Protein AF-A0A2T7NBT2-F1 (afdb_monomer)

Nearest PDB structures (foldseek):
  8rb3-assembly1_A  TM=5.744E-01  e=1.449E-03  Mus musculus
  8uyo-assembly1_1  TM=5.536E-01  e=2.167E-03  Homo sapiens
  7r24-assembly1_A  TM=3.443E-01  e=2.156E-01  Rattus norvegicus

pLDDT: mean 72.77, std 21.28, range [28.7, 95.94]

Mean predicted aligned error: 19.54 Å

Organism: Pomacea canaliculata (NCBI:txid400727)

Secondary structure (DSSP, 8-state):
---------------B--GGGG-----------S---TTT---HHHHHHHHHHHTT-TTS-HHHHHHHHHHHB-HHHHHHHHHT-TT--HHHHHHHHHHHHS--S-HHHHHHHHHH--PPTT--HHHHHHHHHHHHHHHHHHHHHHHHHHS-HHHHHHHHHHHHH---HHHHHHHHHHHHHHHHHS-------------HHHHHHHHHHHHHHHHHHHHHHTT---PPP------------PPPPP------

Foldseek 3Di:
DDDDDDPDPPQDDFFWFDLPPPDPDDDDDDDDDDPDPPRGGDALVVNLVNLVVVVVDPVDDQVRSQVSLLVRGDDVLNVQVVVVDPPDGPVNSNVVCCVRRNDPDDLVVLVVCLVVDDADDPRDPVNSVVVSVVSVLSNQQVVLVVVLVPDDPVLCVVCVVVSVVDPDSVVSVVVSVVSVVCVVPPPPPPPPPPPVCPDPVNVVVVVVVVVVVVVVVVVVVVPDDDDDDDDDDDDDDDDDDDDDDDDDDDDD

Sequence (252 aa):
MKNGDRTRYKGARGKFSCPCKNAENFGFQWCAAAKQPKDSEASYELWKFEVNCVKPDAAYDRHAVLEAVRRSLRGEAARVAMRLGVNATADSIISKFDSLYGTVRGGEDLLADVYAAKQQDGEDVATWSCRLEDLWAKAAEVLRCRFWKGLVQPLRDRSGHKFTTINDFDELRRIMRQFEWTSDHQPRKPTATTKAAQSVDEVTALKAQLYQLQREMAEMIGRQPDDDPAKGRRGTQRRSKQPHPPQPARTR

Radius of gyration: 36.32 Å; Cα contacts (8 Å, |Δi|>4): 104; chains: 1; bounding box: 72×58×112 Å

Solvent-accessible surface area (backbone atoms only — not comparable to full-atom values): 16306 Å² total; per-residue (Å²): 136,83,89,81,89,76,87,75,83,77,77,84,82,63,40,30,33,72,70,66,85,82,62,96,84,74,94,75,92,74,88,90,87,70,90,76,65,80,95,48,62,46,55,70,69,60,51,52,49,56,52,60,64,54,66,79,40,85,88,58,54,70,64,60,51,37,50,45,54,58,70,16,38,30,70,59,45,33,52,54,50,58,73,62,41,91,86,54,48,59,67,56,48,49,55,53,42,47,77,73,71,41,90,82,71,55,52,68,58,40,46,50,45,54,76,67,60,70,79,52,94,91,56,51,70,66,63,39,48,54,56,50,50,56,39,46,59,58,27,48,55,33,50,43,53,50,51,61,73,67,49,58,66,78,58,46,74,75,43,49,72,50,64,78,69,43,84,51,56,67,61,43,53,54,52,50,53,50,53,53,50,49,63,76,69,49,79,79,68,76,75,77,73,80,67,76,81,71,50,70,64,58,58,50,51,52,52,52,51,50,54,52,51,54,49,53,51,53,58,58,67,72,62,70,78,89,79,83,91,79,89,82,86,87,84,84,88,82,81,92,80,85,87,84,85,90,87,86,88,84,90,130

Structure (mmCIF, N/CA/C/O backbone):
data_AF-A0A2T7NBT2-F1
#
_entry.id   AF-A0A2T7NBT2-F1
#
loop_
_atom_site.group_PDB
_atom_site.id
_atom_site.type_symbol
_atom_site.label_atom_id
_atom_site.label_alt_id
_atom_site.label_comp_id
_atom_site.label_asym_id
_atom_site.label_entity_id
_atom_site.label_seq_id
_atom_site.pdbx_PDB_ins_code
_atom_site.Cartn_x
_atom_site.Cartn_y
_atom_site.Cartn_z
_atom_site.occupancy
_atom_site.B_iso_or_equiv
_atom_site.auth_seq_id
_atom_site.auth_comp_id
_atom_site.auth_asym_id
_atom_site.auth_atom_id
_atom_site.pdbx_PDB_model_num
ATOM 1 N N . MET A 1 1 ? -41.379 14.331 9.020 1.00 34.41 1 MET A N 1
ATOM 2 C CA . MET A 1 1 ? -41.891 13.118 8.344 1.00 34.41 1 MET A CA 1
ATOM 3 C C . MET A 1 1 ? -40.985 12.791 7.161 1.00 34.41 1 MET A C 1
ATOM 5 O O . MET A 1 1 ? -40.808 13.664 6.330 1.00 34.41 1 MET A O 1
ATOM 9 N N . LYS A 1 2 ? -40.462 11.550 7.138 1.00 35.00 2 LYS A N 1
ATOM 10 C CA . LYS A 1 2 ? -39.843 10.779 6.027 1.00 35.00 2 LYS A CA 1
ATOM 11 C C . LYS A 1 2 ? -38.540 11.352 5.424 1.00 35.00 2 LYS A C 1
ATOM 13 O O . LYS A 1 2 ? -38.570 12.312 4.674 1.00 35.00 2 LYS A O 1
ATOM 18 N N . ASN A 1 3 ? -37.367 10.910 5.891 1.00 32.25 3 ASN A N 1
ATOM 19 C CA . ASN A 1 3 ? -36.604 9.704 5.489 1.00 32.25 3 ASN A CA 1
ATOM 20 C C . ASN A 1 3 ? -36.222 9.681 3.999 1.00 32.25 3 ASN A C 1
ATOM 22 O O . ASN A 1 3 ? -37.038 9.315 3.160 1.00 32.25 3 ASN A O 1
ATOM 26 N N . GLY A 1 4 ? -34.959 10.013 3.712 1.00 31.59 4 GLY A N 1
ATOM 27 C CA . GLY A 1 4 ? -34.275 9.729 2.452 1.00 31.59 4 GLY A CA 1
ATOM 28 C C . GLY A 1 4 ? -33.104 8.784 2.716 1.00 31.59 4 GLY A C 1
ATOM 29 O O . GLY A 1 4 ? -32.107 9.179 3.318 1.00 31.59 4 GLY A O 1
ATOM 30 N N . ASP A 1 5 ? -33.285 7.531 2.311 1.00 36.72 5 ASP A N 1
ATOM 31 C CA . ASP A 1 5 ? -32.348 6.414 2.405 1.00 36.72 5 ASP A CA 1
ATOM 32 C C . ASP A 1 5 ? -30.962 6.745 1.827 1.00 36.72 5 ASP A C 1
ATOM 34 O O . ASP A 1 5 ? -30.818 7.044 0.641 1.00 36.72 5 ASP A O 1
ATOM 38 N N . ARG A 1 6 ? -29.912 6.598 2.645 1.00 35.34 6 ARG A N 1
ATOM 39 C CA . ARG A 1 6 ? -28.557 6.313 2.152 1.00 35.34 6 ARG A CA 1
ATOM 40 C C . ARG A 1 6 ? -28.226 4.873 2.499 1.00 35.34 6 ARG A C 1
ATOM 42 O O . ARG A 1 6 ? -27.875 4.548 3.633 1.00 35.34 6 ARG A O 1
ATOM 49 N N . THR A 1 7 ? -28.320 4.022 1.486 1.00 36.69 7 THR A N 1
ATOM 50 C CA . THR A 1 7 ? -27.814 2.652 1.467 1.00 36.69 7 THR A CA 1
ATOM 51 C C . THR A 1 7 ? -26.369 2.608 1.963 1.00 36.69 7 THR A C 1
ATOM 53 O O . THR A 1 7 ? -25.428 3.006 1.275 1.00 36.69 7 THR A O 1
ATOM 56 N N . ARG A 1 8 ? -26.203 2.124 3.195 1.00 34.25 8 ARG A N 1
ATOM 57 C CA . ARG A 1 8 ? -24.919 1.887 3.853 1.00 34.25 8 ARG A CA 1
ATOM 58 C C . ARG A 1 8 ? -24.330 0.590 3.301 1.00 34.25 8 ARG A C 1
ATOM 60 O O . ARG A 1 8 ? -24.754 -0.495 3.696 1.00 34.25 8 ARG A O 1
ATOM 67 N N . TYR A 1 9 ? -23.352 0.699 2.405 1.00 28.70 9 TYR A N 1
ATOM 68 C CA . TYR A 1 9 ? -22.533 -0.439 1.987 1.00 28.70 9 TYR A CA 1
ATOM 69 C C . TYR A 1 9 ? -21.850 -1.047 3.221 1.00 28.70 9 TYR A C 1
ATOM 71 O O . TYR A 1 9 ? -20.966 -0.446 3.833 1.00 28.70 9 TYR A O 1
ATOM 79 N N . LYS A 1 10 ? -22.290 -2.242 3.624 1.00 36.06 10 LYS A N 1
ATOM 80 C CA . LYS A 1 10 ? -21.601 -3.063 4.621 1.00 36.06 10 LYS A CA 1
ATOM 81 C C . LYS A 1 10 ? -20.430 -3.752 3.922 1.00 36.06 10 LYS A C 1
ATOM 83 O O . LYS A 1 10 ? -20.610 -4.799 3.311 1.00 36.06 10 LYS A O 1
ATOM 88 N N . GLY A 1 11 ? -19.244 -3.149 4.000 1.00 32.66 11 GLY A N 1
ATOM 89 C CA . GLY A 1 11 ? -17.998 -3.809 3.611 1.00 32.66 11 GLY A CA 1
ATOM 90 C C . GLY A 1 11 ? -17.816 -5.105 4.405 1.00 32.66 11 GLY A C 1
ATOM 91 O O . GLY A 1 11 ? -17.961 -5.119 5.632 1.00 32.66 11 GLY A O 1
ATOM 92 N N . ALA A 1 12 ? -17.562 -6.203 3.697 1.00 35.50 12 ALA A N 1
ATOM 93 C CA . ALA A 1 12 ? -17.329 -7.518 4.275 1.00 35.50 12 ALA A CA 1
ATOM 94 C C . ALA A 1 12 ? -16.047 -7.494 5.125 1.00 35.50 12 ALA A C 1
ATOM 96 O O . ALA A 1 12 ? -14.951 -7.310 4.604 1.00 35.50 12 ALA A O 1
ATOM 97 N N . ARG A 1 13 ? -16.178 -7.669 6.445 1.00 40.56 13 ARG A N 1
ATOM 98 C CA . ARG A 1 13 ? -15.029 -7.782 7.355 1.00 40.56 13 ARG A CA 1
ATOM 99 C C . ARG A 1 13 ? -14.497 -9.213 7.314 1.00 40.56 13 ARG A C 1
ATOM 101 O O . ARG A 1 13 ? -15.184 -10.141 7.744 1.00 40.56 13 ARG A O 1
ATOM 108 N N . GLY A 1 14 ? -13.301 -9.397 6.758 1.00 42.78 14 GLY A N 1
ATOM 109 C CA . GLY A 1 14 ? -12.520 -10.621 6.935 1.00 42.78 14 GLY A CA 1
ATOM 110 C C . GLY A 1 14 ? -11.899 -10.640 8.333 1.00 42.78 14 GLY A C 1
ATOM 111 O O . GLY A 1 14 ? -11.421 -9.611 8.791 1.00 42.78 14 GLY A O 1
ATOM 112 N N . LYS A 1 15 ? -11.930 -11.795 9.007 1.00 49.00 15 LYS A N 1
ATOM 113 C CA . LYS A 1 15 ? -11.366 -11.980 10.354 1.00 49.00 15 LYS A CA 1
ATOM 114 C C . LYS A 1 15 ? -9.940 -12.532 10.250 1.00 49.00 15 LYS A C 1
ATOM 116 O O . LYS A 1 15 ? -9.767 -13.628 9.719 1.00 49.00 15 LYS A O 1
ATOM 121 N N . PHE A 1 16 ? -8.944 -11.835 10.789 1.00 46.72 16 PHE A N 1
ATOM 122 C CA . PHE A 1 16 ? -7.535 -12.264 10.803 1.00 46.72 16 PHE A CA 1
ATOM 123 C C . PHE A 1 16 ? -7.027 -12.355 12.244 1.00 46.72 16 PHE A C 1
ATOM 125 O O . PHE A 1 16 ? -7.370 -11.490 13.037 1.00 46.72 16 PHE A O 1
ATOM 132 N N . SER A 1 17 ? -6.223 -13.365 12.589 1.00 47.69 17 SER A N 1
ATOM 133 C CA . SER A 1 17 ? -5.594 -13.509 13.913 1.00 47.69 17 SER A CA 1
ATOM 134 C C . SER A 1 17 ? -4.081 -13.301 13.810 1.00 47.69 17 SER A C 1
ATOM 136 O O . SER A 1 17 ? -3.475 -13.779 12.857 1.00 47.69 17 SER A O 1
ATOM 138 N N . CYS A 1 18 ? -3.462 -12.657 14.809 1.00 40.09 18 CYS A N 1
ATOM 139 C CA . CYS A 1 18 ? -2.000 -12.483 14.870 1.00 40.09 18 CYS A CA 1
ATOM 140 C C . CYS A 1 18 ? -1.277 -13.849 14.858 1.00 40.09 18 CYS A C 1
ATOM 142 O O . CYS A 1 18 ? -1.667 -14.724 15.645 1.00 40.09 18 CYS A O 1
ATOM 144 N N . PRO A 1 19 ? -0.221 -14.050 14.043 1.00 43.75 19 PRO A N 1
ATOM 145 C CA . PRO A 1 19 ? 0.653 -15.227 14.103 1.00 43.75 19 PRO A CA 1
ATOM 146 C C . PRO A 1 19 ? 1.512 -15.285 15.383 1.00 43.75 19 PRO A C 1
ATOM 148 O O . PRO A 1 19 ? 2.042 -16.337 15.721 1.00 43.75 19 PRO A O 1
ATOM 151 N N . CYS A 1 20 ? 1.627 -14.171 16.112 1.00 38.09 20 CYS A N 1
ATOM 152 C CA . CYS A 1 20 ? 2.541 -13.978 17.239 1.00 38.09 20 CYS A CA 1
ATOM 153 C C . CYS A 1 20 ? 2.176 -14.709 18.548 1.00 38.09 20 CYS A C 1
ATOM 155 O O . CYS A 1 20 ? 2.974 -14.725 19.482 1.00 38.09 20 CYS A O 1
ATOM 157 N N . LYS A 1 21 ? 0.993 -15.329 18.657 1.00 43.22 21 LYS A N 1
ATOM 158 C CA . LYS A 1 21 ? 0.480 -15.838 19.947 1.00 43.22 21 LYS A CA 1
ATOM 159 C C . LYS A 1 21 ? 1.164 -17.108 20.495 1.00 43.22 21 LYS A C 1
ATOM 161 O O . LYS A 1 21 ? 0.730 -17.594 21.530 1.00 43.22 21 LYS A O 1
ATOM 166 N N . ASN A 1 22 ? 2.231 -17.606 19.863 1.00 41.09 22 ASN A N 1
ATOM 167 C CA . ASN A 1 22 ? 3.025 -18.739 20.368 1.00 41.09 22 ASN A CA 1
ATOM 168 C C . ASN A 1 22 ? 4.457 -18.364 20.809 1.00 41.09 22 ASN A C 1
ATOM 170 O O . ASN A 1 22 ? 5.272 -19.257 21.024 1.00 41.09 22 ASN A O 1
ATOM 174 N N . ALA A 1 23 ? 4.775 -17.074 20.962 1.00 37.44 23 ALA A N 1
ATOM 175 C CA . ALA A 1 23 ? 6.043 -16.620 21.534 1.00 37.44 23 ALA A CA 1
ATOM 176 C C . ALA A 1 23 ? 5.804 -15.970 22.907 1.00 37.44 23 ALA A C 1
ATOM 178 O O . ALA A 1 23 ? 5.702 -14.751 23.039 1.00 37.44 23 ALA A O 1
ATOM 179 N N . GLU A 1 24 ? 5.692 -16.797 23.945 1.00 39.31 24 GLU A N 1
ATOM 180 C CA . GLU A 1 24 ? 5.810 -16.346 25.334 1.00 39.31 24 GLU A CA 1
ATOM 181 C C . GLU A 1 24 ? 7.256 -15.875 25.578 1.00 39.31 24 GLU A C 1
ATOM 183 O O . GLU A 1 24 ? 8.113 -16.706 25.855 1.00 39.31 24 GLU A O 1
ATOM 188 N N . ASN A 1 25 ? 7.546 -14.577 25.377 1.00 36.91 25 ASN A N 1
ATOM 189 C CA . ASN A 1 25 ? 8.592 -13.775 26.064 1.00 36.91 25 ASN A CA 1
ATOM 190 C C . ASN A 1 25 ? 9.060 -12.527 25.291 1.00 36.91 25 ASN A C 1
ATOM 192 O O . ASN A 1 25 ? 10.257 -12.281 25.173 1.00 36.91 25 ASN A O 1
ATOM 196 N N . PHE A 1 26 ? 8.162 -11.662 24.819 1.00 31.17 26 PHE A N 1
ATOM 197 C CA . PHE A 1 26 ? 8.590 -10.303 24.463 1.00 31.17 26 PHE A CA 1
ATOM 198 C C . PHE A 1 26 ? 7.644 -9.268 25.059 1.00 31.17 26 PHE A C 1
ATOM 200 O O . PHE A 1 26 ? 6.561 -8.993 24.549 1.00 31.17 26 PHE A O 1
ATOM 207 N N . GLY A 1 27 ? 8.074 -8.730 26.202 1.00 34.25 27 GLY A N 1
ATOM 208 C CA . GLY A 1 27 ? 7.433 -7.620 26.881 1.00 34.25 27 GLY A CA 1
ATOM 209 C C . GLY A 1 27 ? 7.545 -6.350 26.049 1.00 34.25 27 GLY A C 1
ATOM 210 O O . GLY A 1 27 ? 8.592 -5.716 26.016 1.00 34.25 27 GLY A O 1
ATOM 211 N N . PHE A 1 28 ? 6.440 -5.963 25.426 1.00 29.55 28 PHE A N 1
ATOM 212 C CA . PHE A 1 28 ? 6.202 -4.593 24.995 1.00 29.55 28 PHE A CA 1
ATOM 213 C C . PHE A 1 28 ? 4.797 -4.196 25.435 1.00 29.55 28 PHE A C 1
ATOM 215 O O . PHE A 1 28 ? 3.792 -4.574 24.839 1.00 29.55 28 PHE A O 1
ATOM 222 N N . GLN A 1 29 ? 4.742 -3.451 26.536 1.00 39.53 29 GLN A N 1
ATOM 223 C CA . GLN A 1 29 ? 3.541 -2.794 27.027 1.00 39.53 29 GLN A CA 1
ATOM 224 C C . GLN A 1 29 ? 3.448 -1.430 26.334 1.00 39.53 29 GLN A C 1
ATOM 226 O O . GLN A 1 29 ? 4.213 -0.524 26.652 1.00 39.53 29 GLN A O 1
ATOM 231 N N . TRP A 1 30 ? 2.541 -1.298 25.364 1.00 33.19 30 TRP A N 1
ATOM 232 C CA . TRP A 1 30 ? 2.174 -0.019 24.748 1.00 33.19 30 TRP A CA 1
ATOM 233 C C . TRP A 1 30 ? 0.705 0.313 25.040 1.00 33.19 30 TRP A C 1
ATOM 235 O O . TRP A 1 30 ? -0.133 -0.572 25.206 1.00 33.19 30 TRP A O 1
ATOM 245 N N . CYS A 1 31 ? 0.455 1.611 25.207 1.00 30.06 31 CYS A N 1
ATOM 246 C CA . CYS A 1 31 ? -0.618 2.220 25.986 1.00 30.06 31 CYS A CA 1
ATOM 247 C C . CYS A 1 31 ? -2.053 1.817 25.612 1.00 30.06 31 CYS A C 1
ATOM 249 O O . CYS A 1 31 ? -2.455 1.775 24.452 1.00 30.06 31 CYS A O 1
ATOM 251 N N . ALA A 1 32 ? -2.846 1.606 26.662 1.00 40.12 32 ALA A N 1
ATOM 252 C CA . ALA A 1 32 ? -4.283 1.410 26.632 1.00 40.12 32 ALA A CA 1
ATOM 253 C C . ALA A 1 32 ? -5.029 2.739 26.426 1.00 40.12 32 ALA A C 1
ATOM 255 O O . ALA A 1 32 ? -4.758 3.688 27.155 1.00 40.12 32 ALA A O 1
ATOM 256 N N . ALA A 1 33 ? -5.989 2.763 25.490 1.00 36.62 33 ALA A N 1
ATOM 257 C CA . ALA A 1 33 ? -7.331 3.366 25.619 1.00 36.62 33 ALA A CA 1
ATOM 258 C C . ALA A 1 33 ? -7.995 3.587 24.243 1.00 36.62 33 ALA A C 1
ATOM 260 O O . ALA A 1 33 ? -8.269 4.705 23.836 1.00 36.62 33 ALA A O 1
ATOM 261 N N . ALA A 1 34 ? -8.337 2.509 23.540 1.00 36.22 34 ALA A N 1
ATOM 262 C CA . ALA A 1 34 ? -9.387 2.536 22.525 1.00 36.22 34 ALA A CA 1
ATOM 263 C C . ALA A 1 34 ? -10.156 1.217 22.634 1.00 36.22 34 ALA A C 1
ATOM 265 O O . ALA A 1 34 ? -9.555 0.174 22.888 1.00 36.22 34 ALA A O 1
ATOM 266 N N . LYS A 1 35 ? -11.490 1.263 22.532 1.00 33.75 35 LYS A N 1
ATOM 267 C CA . LYS A 1 35 ? -12.389 0.099 22.653 1.00 33.75 35 LYS A CA 1
ATOM 268 C C . LYS A 1 35 ? -11.816 -1.121 21.913 1.00 33.75 35 LYS A C 1
ATOM 270 O O . LYS A 1 35 ? -11.812 -1.155 20.687 1.00 33.75 35 LYS A O 1
ATOM 275 N N . GLN A 1 36 ? -11.365 -2.104 22.692 1.00 33.97 36 GLN A N 1
ATOM 276 C CA . GLN A 1 36 ? -10.741 -3.346 22.238 1.00 33.97 36 GLN A CA 1
ATOM 277 C C . GLN A 1 36 ? -11.650 -4.079 21.228 1.00 33.97 36 GLN A C 1
ATOM 279 O O . GLN A 1 36 ? -12.777 -4.455 21.578 1.00 33.97 36 GLN A O 1
ATOM 284 N N . PRO A 1 37 ? -11.215 -4.316 19.977 1.00 40.97 37 PRO A N 1
ATOM 285 C CA . PRO A 1 37 ? -11.909 -5.218 19.070 1.00 40.97 37 PRO A CA 1
ATOM 286 C C . PRO A 1 37 ? -11.664 -6.668 19.509 1.00 40.97 37 PRO A C 1
ATOM 288 O O . PRO A 1 37 ? -10.687 -7.271 19.093 1.00 40.97 37 PRO A O 1
ATOM 291 N N . LYS A 1 38 ? -12.548 -7.218 20.355 1.00 41.88 38 LYS A N 1
ATOM 292 C CA . LYS A 1 38 ? -12.682 -8.653 20.713 1.00 41.88 38 LYS A CA 1
ATOM 293 C C . LYS A 1 38 ? -11.396 -9.496 20.504 1.00 41.88 38 LYS A C 1
ATOM 295 O O . LYS A 1 38 ? -11.393 -10.422 19.695 1.00 41.88 38 LYS A O 1
ATOM 300 N N . ASP A 1 39 ? -10.318 -9.117 21.194 1.00 50.12 39 ASP A N 1
ATOM 301 C CA . ASP A 1 39 ? -8.994 -9.734 21.441 1.00 50.12 39 ASP A CA 1
ATOM 302 C C . ASP A 1 39 ? -8.302 -10.610 20.365 1.00 50.12 39 ASP A C 1
ATOM 304 O O . ASP A 1 39 ? -7.321 -11.311 20.647 1.00 50.12 39 ASP A O 1
ATOM 308 N N . SER A 1 40 ? -8.763 -10.622 19.114 1.00 56.69 40 SER A N 1
ATOM 309 C CA . SER A 1 40 ? -8.260 -11.572 18.109 1.00 56.69 40 SER A CA 1
ATOM 310 C C . SER A 1 40 ? -8.368 -11.128 16.655 1.00 56.69 40 SER A C 1
ATOM 312 O O . SER A 1 40 ? -8.047 -11.934 15.786 1.00 56.69 40 SER A O 1
ATOM 314 N N . GLU A 1 41 ? -8.806 -9.899 16.374 1.00 66.56 41 GLU A N 1
ATOM 315 C CA . GLU A 1 41 ? -9.040 -9.428 15.006 1.00 66.56 41 GLU A CA 1
ATOM 316 C C . GLU A 1 41 ? -8.015 -8.350 14.618 1.00 66.56 41 GLU A C 1
ATOM 318 O O . GLU A 1 41 ? -8.085 -7.218 15.089 1.00 66.56 41 GLU A O 1
ATOM 323 N N . ALA A 1 42 ? -7.048 -8.716 13.773 1.00 79.69 42 ALA A N 1
ATOM 324 C CA . ALA A 1 42 ? -6.069 -7.797 13.194 1.00 79.69 42 ALA A CA 1
ATOM 325 C C . ALA A 1 42 ? -6.579 -7.211 11.865 1.00 79.69 42 ALA A C 1
ATOM 327 O O . ALA A 1 42 ? -7.323 -7.866 11.127 1.00 79.69 42 ALA A O 1
ATOM 328 N N . SER A 1 43 ? -6.169 -5.981 11.538 1.00 85.88 43 SER A N 1
ATOM 329 C CA . SER A 1 43 ? -6.422 -5.397 10.216 1.00 85.88 43 SER A CA 1
ATOM 330 C C . SER A 1 43 ? -5.590 -6.111 9.144 1.00 85.88 43 SER A C 1
ATOM 332 O O . SER A 1 43 ? -4.527 -6.663 9.435 1.00 85.88 43 SER A O 1
ATOM 334 N N . TYR A 1 44 ? -6.061 -6.101 7.891 1.00 88.94 44 TYR A N 1
ATOM 335 C CA . TYR A 1 44 ? -5.330 -6.732 6.787 1.00 88.94 44 TYR A CA 1
ATOM 336 C C . TYR A 1 44 ? -3.935 -6.123 6.594 1.00 88.94 44 TYR A C 1
ATOM 338 O O . TYR A 1 44 ? -2.975 -6.865 6.425 1.00 88.94 44 TYR A O 1
ATOM 346 N N . GLU A 1 45 ? -3.820 -4.795 6.674 1.00 85.12 45 GLU A N 1
ATOM 347 C CA . GLU A 1 45 ? -2.544 -4.088 6.513 1.00 85.12 45 GLU A CA 1
ATOM 348 C C . GLU A 1 45 ? -1.536 -4.480 7.602 1.00 85.12 45 GLU A C 1
ATOM 350 O O . GLU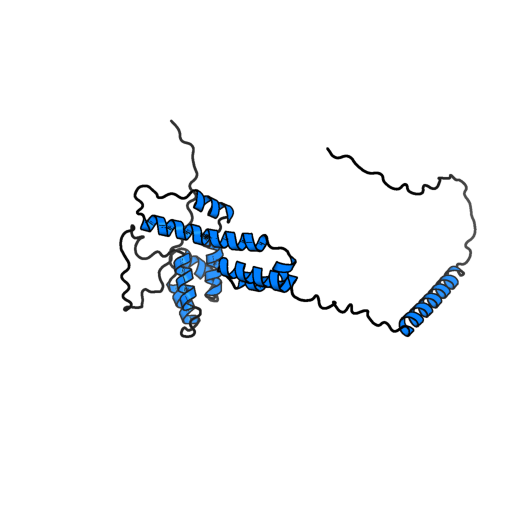 A 1 45 ? -0.388 -4.793 7.291 1.00 85.12 45 GLU A O 1
ATOM 355 N N . LEU A 1 46 ? -1.980 -4.556 8.864 1.00 87.62 46 LEU A N 1
ATOM 356 C CA . LEU A 1 46 ? -1.136 -4.994 9.978 1.00 87.62 46 LEU A CA 1
ATOM 357 C C . LEU A 1 46 ? -0.694 -6.450 9.802 1.00 87.62 46 LEU A C 1
ATOM 359 O O . LEU A 1 46 ? 0.491 -6.758 9.887 1.00 87.6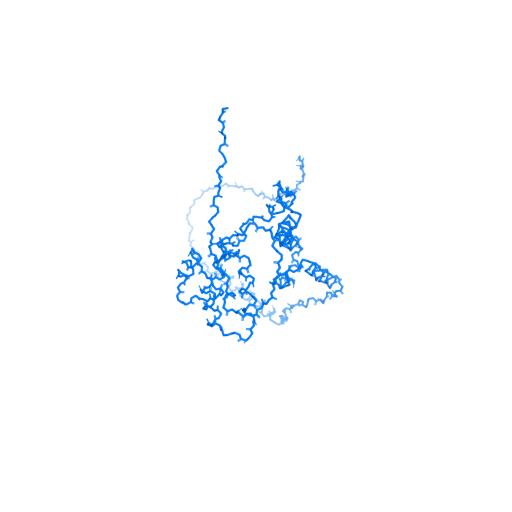2 46 LEU A O 1
ATOM 363 N N . TRP A 1 47 ? -1.633 -7.343 9.484 1.00 92.38 47 TRP A N 1
ATOM 364 C CA . TRP A 1 47 ? -1.327 -8.749 9.230 1.00 92.38 47 TRP A CA 1
ATOM 365 C C . TRP A 1 47 ? -0.352 -8.926 8.056 1.00 92.38 47 TRP A C 1
ATOM 367 O O . TRP A 1 47 ? 0.597 -9.706 8.133 1.00 92.38 47 TRP A O 1
ATOM 377 N N . LYS A 1 48 ? -0.555 -8.186 6.960 1.00 90.94 48 LYS A N 1
ATOM 378 C CA . LYS A 1 48 ? 0.318 -8.218 5.781 1.00 90.94 48 LYS A CA 1
ATOM 379 C C . LYS A 1 48 ? 1.723 -7.734 6.131 1.00 90.94 48 LYS A C 1
ATOM 381 O O . LYS A 1 48 ? 2.692 -8.343 5.682 1.00 90.94 48 LYS A O 1
ATOM 386 N N . PHE A 1 49 ? 1.830 -6.669 6.926 1.00 88.81 49 PHE A N 1
ATOM 387 C CA . PHE A 1 49 ? 3.103 -6.168 7.432 1.00 88.81 49 PHE A CA 1
ATOM 388 C C . PHE A 1 49 ? 3.840 -7.243 8.241 1.00 88.81 49 PHE A C 1
ATOM 390 O O . PHE A 1 49 ? 4.972 -7.573 7.901 1.00 88.81 49 PHE A O 1
ATOM 397 N N . GLU A 1 50 ? 3.179 -7.874 9.216 1.00 89.50 50 GLU A N 1
ATOM 398 C CA . GLU A 1 50 ? 3.769 -8.949 10.029 1.00 89.50 50 GLU A CA 1
ATOM 399 C C . GLU A 1 50 ? 4.275 -10.117 9.170 1.00 89.50 50 GLU A C 1
ATOM 401 O O . GLU A 1 50 ? 5.406 -10.578 9.331 1.00 89.50 50 GLU A O 1
ATOM 406 N N . VAL A 1 51 ? 3.471 -10.576 8.206 1.00 89.31 51 VAL A N 1
ATOM 407 C CA . VAL A 1 51 ? 3.878 -11.651 7.285 1.00 89.31 51 VAL A CA 1
ATOM 408 C C . VAL A 1 51 ? 5.087 -11.233 6.443 1.00 89.31 51 VAL A C 1
ATOM 410 O O . VAL A 1 51 ? 5.991 -12.040 6.214 1.00 89.31 51 VAL A O 1
ATOM 413 N N . ASN A 1 52 ? 5.129 -9.978 5.995 1.00 88.19 52 ASN A N 1
ATOM 414 C CA . ASN A 1 52 ? 6.253 -9.442 5.234 1.00 88.19 52 ASN A CA 1
ATOM 415 C C . ASN A 1 52 ? 7.513 -9.241 6.082 1.00 88.19 52 ASN A C 1
ATOM 417 O O . ASN A 1 52 ? 8.598 -9.258 5.512 1.00 88.19 52 ASN A O 1
ATOM 421 N N . CYS A 1 53 ? 7.408 -9.098 7.404 1.00 84.62 53 CYS A N 1
ATOM 422 C CA . CYS A 1 53 ? 8.572 -9.083 8.291 1.00 84.62 53 CYS A CA 1
ATOM 423 C C . CYS A 1 53 ? 9.213 -10.471 8.430 1.00 84.62 53 CYS A C 1
ATOM 425 O O . CYS A 1 53 ? 10.432 -10.572 8.487 1.00 84.62 53 CYS A O 1
ATOM 427 N N . VAL A 1 54 ? 8.409 -11.539 8.448 1.00 82.56 54 VAL A N 1
ATOM 428 C CA . VAL A 1 54 ? 8.903 -12.918 8.638 1.00 82.56 54 VAL A CA 1
ATOM 429 C C . VAL A 1 54 ? 9.455 -13.523 7.340 1.00 82.56 54 VAL A C 1
ATOM 431 O O . VAL A 1 54 ? 10.395 -14.308 7.362 1.00 82.56 54 VAL A O 1
ATOM 434 N N . LYS A 1 55 ? 8.888 -13.157 6.186 1.00 76.25 55 LYS A N 1
ATOM 435 C CA . LYS A 1 55 ? 9.261 -13.699 4.866 1.00 76.25 55 LYS A CA 1
ATOM 436 C C . LYS A 1 55 ? 10.729 -13.548 4.428 1.00 76.25 55 LYS A C 1
ATOM 438 O O . LYS A 1 55 ? 11.241 -14.504 3.846 1.00 76.25 55 LYS A O 1
ATOM 443 N N . PRO A 1 56 ? 11.369 -12.371 4.555 1.00 75.31 56 PRO A N 1
ATOM 444 C CA . PRO A 1 56 ? 12.726 -12.155 4.059 1.00 75.31 56 PRO A CA 1
ATOM 445 C C . PRO A 1 56 ? 13.794 -12.731 4.989 1.00 75.31 56 PRO A C 1
ATOM 447 O O . PRO A 1 56 ? 14.957 -12.803 4.595 1.00 75.31 56 PRO A O 1
ATOM 450 N N . ASP A 1 57 ? 13.423 -13.121 6.207 1.00 73.56 57 ASP A N 1
ATOM 451 C CA . ASP A 1 57 ? 14.360 -13.652 7.180 1.00 73.56 57 ASP A CA 1
ATOM 452 C C . ASP A 1 57 ? 14.769 -15.084 6.794 1.00 73.56 57 ASP A C 1
ATOM 454 O O . ASP A 1 57 ? 13.970 -16.023 6.804 1.00 73.56 57 ASP A O 1
ATOM 458 N N . ALA A 1 58 ? 16.045 -15.234 6.426 1.00 69.75 58 ALA A N 1
ATOM 459 C CA . ALA A 1 58 ? 16.647 -16.497 6.006 1.00 69.75 58 ALA A CA 1
ATOM 460 C C . ALA A 1 58 ? 16.660 -17.560 7.120 1.00 69.75 58 ALA A C 1
ATOM 462 O O . ALA A 1 58 ? 16.947 -18.724 6.840 1.00 69.75 58 ALA A O 1
ATOM 463 N N . ALA A 1 59 ? 16.352 -17.175 8.363 1.00 75.31 59 ALA A N 1
ATOM 464 C CA . ALA A 1 59 ? 16.225 -18.091 9.487 1.00 75.31 59 ALA A CA 1
ATOM 465 C C . ALA A 1 59 ? 14.991 -19.007 9.395 1.00 75.31 59 ALA A C 1
ATOM 467 O O . ALA A 1 59 ? 14.984 -20.069 10.020 1.00 75.31 59 ALA A O 1
ATOM 468 N N . TYR A 1 60 ? 13.956 -18.635 8.631 1.00 78.31 60 TYR A N 1
ATOM 469 C CA . TYR A 1 60 ? 12.712 -19.405 8.571 1.00 78.31 60 TYR A CA 1
ATOM 470 C C . TYR A 1 60 ? 12.587 -20.250 7.306 1.00 78.31 60 TYR A C 1
ATOM 472 O O . TYR A 1 60 ? 12.757 -19.787 6.177 1.00 78.31 60 TYR A O 1
ATOM 480 N N . ASP A 1 61 ? 12.186 -21.505 7.500 1.00 86.19 61 ASP A N 1
ATOM 481 C CA . ASP A 1 61 ? 11.806 -22.385 6.404 1.00 86.19 61 ASP A CA 1
ATOM 482 C C . ASP A 1 61 ? 10.511 -21.907 5.714 1.00 86.19 61 ASP A C 1
ATOM 484 O O . ASP A 1 61 ? 9.543 -21.481 6.352 1.00 86.19 61 ASP A O 1
ATOM 488 N N . ARG A 1 62 ? 10.460 -22.026 4.381 1.00 83.88 62 ARG A N 1
ATOM 489 C CA . ARG A 1 62 ? 9.321 -21.561 3.570 1.00 83.88 62 ARG A CA 1
ATOM 490 C C . ARG A 1 62 ? 8.028 -22.303 3.900 1.00 83.88 62 ARG A C 1
ATOM 492 O O . ARG A 1 62 ? 6.956 -21.693 3.826 1.00 83.88 62 ARG A O 1
ATOM 499 N N . HIS A 1 63 ? 8.100 -23.588 4.253 1.00 85.50 63 HIS A N 1
ATOM 500 C CA . HIS A 1 63 ? 6.914 -24.335 4.667 1.00 85.50 63 HIS A CA 1
ATOM 501 C C . HIS A 1 63 ? 6.446 -23.894 6.049 1.00 85.50 63 HIS A C 1
ATOM 503 O O . HIS A 1 63 ? 5.243 -23.695 6.222 1.00 85.50 63 HIS A O 1
ATOM 509 N N . ALA A 1 64 ? 7.365 -23.645 6.986 1.00 86.94 64 ALA A N 1
ATOM 510 C CA . ALA A 1 64 ? 7.028 -23.090 8.296 1.00 86.94 64 ALA A CA 1
ATOM 511 C C . ALA A 1 64 ? 6.317 -21.727 8.179 1.00 86.94 64 ALA A C 1
ATOM 513 O O . ALA A 1 64 ? 5.269 -21.520 8.797 1.00 86.94 64 ALA A O 1
ATOM 514 N N . VAL A 1 65 ? 6.808 -20.827 7.315 1.00 88.69 65 VAL A N 1
ATOM 515 C CA . VAL A 1 65 ? 6.155 -19.530 7.048 1.00 88.69 65 VAL A CA 1
ATOM 516 C C . VAL A 1 65 ? 4.764 -19.721 6.442 1.00 88.69 65 VAL A C 1
ATOM 518 O O . VAL A 1 65 ? 3.802 -19.101 6.894 1.00 88.69 65 VAL A O 1
ATOM 521 N N . LEU A 1 66 ? 4.616 -20.592 5.439 1.00 89.56 66 LEU A N 1
ATOM 522 C CA . LEU A 1 66 ? 3.312 -20.878 4.830 1.00 89.56 66 LEU A CA 1
ATOM 523 C C . LEU A 1 66 ? 2.315 -21.452 5.846 1.00 89.56 66 LEU A C 1
ATOM 525 O O . LEU A 1 66 ? 1.132 -21.104 5.833 1.00 89.56 66 LEU A O 1
ATOM 529 N N . GLU A 1 67 ? 2.778 -22.335 6.722 1.00 89.94 67 GLU A N 1
ATOM 530 C CA . GLU A 1 67 ? 1.947 -22.948 7.746 1.00 89.94 67 GLU A CA 1
ATOM 531 C C . GLU A 1 67 ? 1.516 -21.922 8.801 1.00 89.94 67 GLU A C 1
ATOM 533 O O . GLU A 1 67 ? 0.334 -21.863 9.147 1.00 89.94 67 GLU A O 1
ATOM 538 N N . ALA A 1 68 ? 2.430 -21.051 9.239 1.00 89.19 68 ALA A N 1
ATOM 539 C CA . ALA A 1 68 ? 2.130 -19.927 10.124 1.00 89.19 68 ALA A CA 1
ATOM 540 C C . ALA A 1 68 ? 1.114 -18.964 9.490 1.00 89.19 68 ALA A C 1
ATOM 542 O O . ALA A 1 68 ? 0.116 -18.608 10.122 1.00 89.19 68 ALA A O 1
ATOM 543 N N . VAL A 1 69 ? 1.299 -18.627 8.208 1.00 91.44 69 VAL A N 1
ATOM 544 C CA . VAL A 1 69 ? 0.343 -17.841 7.418 1.00 91.44 69 VAL A CA 1
ATOM 545 C C . VAL A 1 69 ? -1.026 -18.511 7.456 1.00 91.44 69 VAL A C 1
ATOM 547 O O . VAL A 1 69 ? -1.977 -17.888 7.910 1.00 91.44 69 VAL A O 1
ATOM 550 N N . ARG A 1 70 ? -1.154 -19.794 7.096 1.00 91.38 70 ARG A N 1
ATOM 551 C CA . ARG A 1 70 ? -2.448 -20.507 7.121 1.00 91.38 70 ARG A CA 1
ATOM 552 C C . ARG A 1 70 ? -3.067 -20.555 8.522 1.00 91.38 70 ARG A C 1
ATOM 554 O O . ARG A 1 70 ? -4.273 -20.349 8.658 1.00 91.38 70 ARG A O 1
ATOM 561 N N . ARG A 1 71 ? -2.257 -20.771 9.564 1.00 90.94 71 ARG A N 1
ATOM 562 C CA . ARG A 1 71 ? -2.701 -20.807 10.968 1.00 90.94 71 ARG A CA 1
ATOM 563 C C . ARG A 1 71 ? -3.095 -19.447 11.529 1.00 90.94 71 ARG A C 1
ATOM 565 O O . ARG A 1 71 ? -3.841 -19.426 12.504 1.00 90.94 71 ARG A O 1
ATOM 572 N N . SER A 1 72 ? -2.652 -18.343 10.943 1.00 91.81 72 SER A N 1
ATOM 573 C CA . SER A 1 72 ? -3.063 -16.990 11.340 1.00 91.81 72 SER A CA 1
ATOM 574 C C . SER A 1 72 ? -4.452 -16.606 10.795 1.00 91.81 72 SER A C 1
ATOM 576 O O . SER A 1 72 ? -5.154 -15.764 11.354 1.00 91.81 72 SER A O 1
ATOM 578 N N . LEU A 1 73 ? -4.919 -17.271 9.735 1.00 91.25 73 LEU A N 1
ATOM 579 C CA . LEU A 1 73 ? -6.194 -16.950 9.095 1.00 91.25 73 LEU A CA 1
ATOM 580 C C . LEU A 1 73 ? -7.387 -17.510 9.868 1.00 91.25 73 LEU A C 1
ATOM 582 O O . LEU A 1 73 ? -7.367 -18.638 10.367 1.00 91.25 73 LEU A O 1
ATOM 586 N N . ARG A 1 74 ? -8.477 -16.741 9.936 1.00 89.94 74 ARG A N 1
ATOM 587 C CA . ARG A 1 74 ? -9.736 -17.154 10.570 1.00 89.94 74 ARG A CA 1
ATOM 588 C C . ARG A 1 74 ? -10.926 -16.808 9.674 1.00 89.94 74 ARG A C 1
ATOM 590 O O . ARG A 1 74 ? -10.808 -16.072 8.697 1.00 89.94 74 ARG A O 1
ATOM 597 N N . GLY A 1 75 ? -12.090 -17.379 9.986 1.00 90.00 75 GLY A N 1
ATOM 598 C CA . GLY A 1 75 ? -13.355 -17.047 9.323 1.00 90.00 75 GLY A CA 1
ATOM 599 C C . GLY A 1 75 ? -13.287 -17.097 7.791 1.00 90.00 75 GLY A C 1
ATOM 600 O O . GLY A 1 75 ? -12.872 -18.099 7.212 1.00 90.00 75 GLY A O 1
ATOM 601 N N . GLU A 1 76 ? -13.703 -16.010 7.138 1.00 90.12 76 GLU A N 1
ATOM 602 C CA . GLU A 1 76 ? -13.741 -15.938 5.672 1.00 90.12 76 GLU A CA 1
ATOM 603 C C . GLU A 1 76 ? -12.346 -15.910 5.036 1.00 90.12 76 GLU A C 1
ATOM 605 O O . GLU A 1 76 ? -12.153 -16.523 3.991 1.00 90.12 76 GLU A O 1
ATOM 610 N N . ALA A 1 77 ? -11.350 -15.296 5.684 1.00 90.44 77 ALA A N 1
ATOM 611 C CA . ALA A 1 77 ? -9.980 -15.282 5.173 1.00 90.44 77 ALA A CA 1
ATOM 612 C C . ALA A 1 77 ? -9.417 -16.711 5.069 1.00 90.44 77 ALA A C 1
ATOM 614 O O . ALA A 1 77 ? -8.854 -17.093 4.042 1.00 90.44 77 ALA A O 1
ATOM 615 N N . ALA A 1 78 ? -9.661 -17.548 6.085 1.00 91.94 78 ALA A N 1
ATOM 616 C CA . ALA A 1 78 ? -9.282 -18.961 6.047 1.00 91.94 78 ALA A CA 1
ATOM 617 C C . ALA A 1 78 ? -9.988 -19.715 4.906 1.00 91.94 78 ALA A C 1
ATOM 619 O O . ALA A 1 78 ? -9.346 -20.466 4.175 1.00 91.94 78 ALA A O 1
ATOM 620 N N . ARG A 1 79 ? -11.290 -19.470 4.692 1.00 92.56 79 ARG A N 1
ATOM 621 C CA . ARG A 1 79 ? -12.052 -20.086 3.589 1.00 92.56 79 ARG A CA 1
ATOM 622 C C . ARG A 1 79 ? -11.521 -19.679 2.218 1.00 92.56 79 ARG A C 1
ATOM 624 O O . ARG A 1 79 ? -11.419 -20.525 1.334 1.00 92.56 79 ARG A O 1
ATOM 631 N N . VAL A 1 80 ? -11.164 -18.408 2.031 1.00 93.12 80 VAL A N 1
ATOM 632 C CA . VAL A 1 80 ? -10.530 -17.933 0.792 1.00 93.12 80 VAL A CA 1
ATOM 633 C C . VAL A 1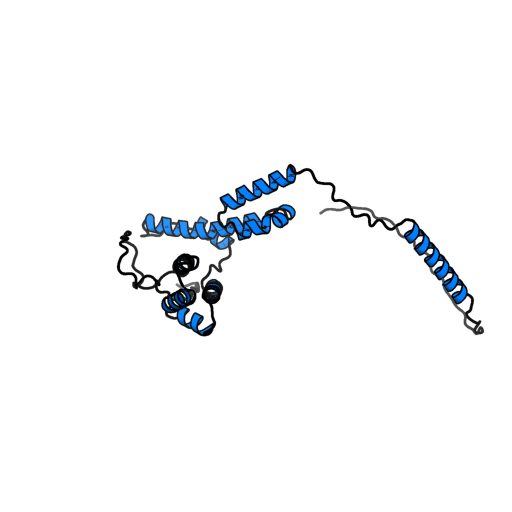 80 ? -9.210 -18.665 0.559 1.00 93.12 80 VAL A C 1
ATOM 635 O O . VAL A 1 80 ? -9.001 -19.168 -0.541 1.00 93.12 80 VAL A O 1
ATOM 638 N N . ALA A 1 81 ? -8.352 -18.767 1.577 1.00 92.12 81 ALA A N 1
ATOM 639 C CA . ALA A 1 81 ? -7.073 -19.462 1.451 1.00 92.12 81 ALA A CA 1
ATOM 640 C C . ALA A 1 81 ? -7.248 -20.957 1.142 1.00 92.12 81 ALA A C 1
ATOM 642 O O . ALA A 1 81 ? -6.535 -21.487 0.297 1.00 92.12 81 ALA A O 1
ATOM 643 N N . MET A 1 82 ? -8.239 -21.624 1.745 1.00 92.12 82 MET A N 1
ATOM 644 C CA . MET A 1 82 ? -8.571 -23.017 1.417 1.00 92.12 82 MET A CA 1
ATOM 645 C C . MET A 1 82 ? -8.975 -23.193 -0.053 1.00 92.12 82 MET A C 1
ATOM 647 O O . MET A 1 82 ? -8.571 -24.167 -0.682 1.00 92.12 82 MET A O 1
ATOM 651 N N . ARG A 1 83 ? -9.729 -22.242 -0.627 1.00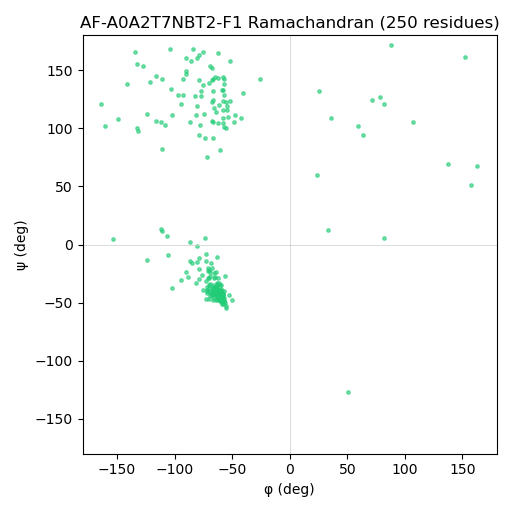 93.50 83 ARG A N 1
ATOM 652 C CA . ARG A 1 83 ? -10.149 -22.284 -2.041 1.00 93.50 83 ARG A CA 1
ATOM 653 C C . ARG A 1 83 ? -8.994 -22.119 -3.034 1.00 93.50 83 ARG A C 1
ATOM 655 O O . ARG A 1 83 ? -9.150 -22.512 -4.183 1.00 93.50 83 ARG A O 1
ATOM 662 N N . LEU A 1 84 ? -7.853 -21.565 -2.614 1.00 92.44 84 LEU A N 1
ATOM 663 C CA . LEU A 1 84 ? -6.646 -21.493 -3.452 1.00 92.44 84 LEU A CA 1
ATOM 664 C C . LEU A 1 84 ? -5.957 -22.860 -3.610 1.00 92.44 84 LEU A C 1
ATOM 666 O O . LEU A 1 84 ? -5.130 -23.027 -4.503 1.00 92.44 84 LEU A O 1
ATOM 670 N N . GLY A 1 85 ? -6.320 -23.841 -2.779 1.00 89.44 85 GLY A N 1
ATOM 671 C CA . GLY A 1 85 ? -5.821 -25.209 -2.855 1.00 89.44 85 GLY A CA 1
ATOM 672 C C . GLY A 1 85 ? -4.526 -25.450 -2.076 1.00 89.44 85 GLY A C 1
ATOM 673 O O . GLY A 1 85 ? -3.877 -24.544 -1.554 1.00 89.44 85 GLY A O 1
ATOM 674 N N . VAL A 1 86 ? -4.147 -26.726 -1.989 1.00 88.25 86 VAL A N 1
ATOM 675 C CA . VAL A 1 86 ? -3.028 -27.201 -1.154 1.00 88.25 86 VAL A CA 1
ATOM 676 C C . VAL A 1 86 ? -1.660 -26.691 -1.616 1.00 88.25 86 VAL A C 1
ATOM 678 O O . VAL A 1 86 ? -0.794 -26.451 -0.775 1.00 88.25 86 VAL A O 1
ATOM 681 N N . ASN A 1 87 ? -1.508 -26.434 -2.917 1.00 88.56 87 ASN A N 1
ATOM 682 C CA . ASN A 1 87 ? -0.267 -25.975 -3.551 1.00 88.56 87 ASN A CA 1
ATOM 683 C C . ASN A 1 87 ? -0.087 -24.446 -3.515 1.00 88.56 87 ASN A C 1
ATOM 685 O O . ASN A 1 87 ? 0.879 -23.927 -4.069 1.00 88.56 87 ASN A O 1
ATOM 689 N N . ALA A 1 88 ? -1.013 -23.709 -2.893 1.00 91.38 88 ALA A N 1
ATOM 690 C CA . ALA A 1 88 ? -0.924 -22.258 -2.801 1.00 91.38 88 ALA A CA 1
ATOM 691 C C . ALA A 1 88 ? 0.268 -21.832 -1.928 1.00 91.38 88 ALA A C 1
ATOM 693 O O . ALA A 1 88 ? 0.362 -22.225 -0.760 1.00 91.38 88 ALA A O 1
ATOM 694 N N . THR A 1 89 ? 1.148 -21.000 -2.491 1.00 92.38 89 THR A N 1
ATOM 695 C CA . THR A 1 89 ? 2.286 -20.380 -1.797 1.00 92.38 89 THR A CA 1
ATOM 696 C C . THR A 1 89 ? 1.842 -19.192 -0.944 1.00 92.38 89 THR A C 1
ATOM 698 O O . THR A 1 89 ? 0.771 -18.619 -1.167 1.00 92.38 89 THR A O 1
ATOM 701 N N . ALA A 1 90 ? 2.682 -18.760 0.000 1.00 90.19 90 ALA A N 1
ATOM 702 C CA . ALA A 1 90 ? 2.384 -17.593 0.831 1.00 90.19 90 ALA A CA 1
ATOM 703 C C . ALA A 1 90 ? 2.198 -16.321 -0.018 1.00 90.19 90 ALA A C 1
ATOM 705 O O . ALA A 1 90 ? 1.304 -15.528 0.256 1.00 90.19 90 ALA A O 1
ATOM 706 N N . ASP A 1 91 ? 2.986 -16.143 -1.084 1.00 91.50 91 ASP A N 1
ATOM 707 C CA . ASP A 1 91 ? 2.816 -15.042 -2.046 1.00 91.50 91 ASP A CA 1
ATOM 708 C C . ASP A 1 91 ? 1.455 -15.076 -2.743 1.00 91.50 91 ASP A C 1
ATOM 710 O O . ASP A 1 91 ? 0.790 -14.047 -2.839 1.00 91.50 91 ASP A O 1
ATOM 714 N N . SER A 1 92 ? 0.999 -16.258 -3.170 1.00 93.44 92 SER A N 1
ATOM 715 C CA . SER A 1 92 ? -0.306 -16.394 -3.825 1.00 93.44 92 SER A CA 1
ATOM 716 C C . SER A 1 92 ? -1.470 -16.044 -2.890 1.00 93.44 92 SER A C 1
ATOM 718 O O . SER A 1 92 ? -2.435 -15.408 -3.313 1.00 93.44 92 SER A O 1
ATOM 720 N N . ILE A 1 93 ? -1.357 -16.394 -1.602 1.00 93.75 93 ILE A N 1
ATOM 721 C CA . ILE A 1 93 ? -2.353 -16.052 -0.580 1.00 93.75 93 ILE A CA 1
ATOM 722 C C . ILE A 1 93 ? -2.384 -14.537 -0.367 1.00 93.75 93 ILE A C 1
ATOM 724 O O . ILE A 1 93 ? -3.462 -13.944 -0.402 1.00 93.75 93 ILE A O 1
ATOM 728 N N . ILE A 1 94 ? -1.217 -13.902 -0.199 1.00 93.31 94 ILE A N 1
ATOM 729 C CA . ILE A 1 94 ? -1.126 -12.445 -0.024 1.00 93.31 94 ILE A CA 1
ATOM 730 C C . ILE A 1 94 ? -1.689 -11.726 -1.246 1.00 93.31 94 ILE A C 1
ATOM 732 O O . ILE A 1 94 ? -2.545 -10.866 -1.082 1.00 93.31 94 ILE A O 1
ATOM 736 N N . SER A 1 95 ? -1.297 -12.133 -2.456 1.00 93.50 95 SER A N 1
ATOM 737 C CA . SER A 1 95 ? -1.801 -11.551 -3.703 1.00 93.50 95 SER A CA 1
ATOM 738 C C . SER A 1 95 ? -3.323 -11.681 -3.825 1.00 93.50 95 SER A C 1
ATOM 740 O O . SER A 1 95 ? -4.010 -10.734 -4.219 1.00 93.50 95 SER A O 1
ATOM 742 N N . LYS A 1 96 ? -3.896 -12.824 -3.422 1.00 94.50 96 LYS A N 1
ATOM 743 C CA . LYS A 1 96 ? -5.354 -12.971 -3.399 1.00 94.50 96 LYS A CA 1
ATOM 744 C C . LYS A 1 96 ? -5.995 -12.015 -2.401 1.00 94.50 96 LYS A C 1
ATOM 746 O O . LYS A 1 96 ? -7.052 -11.458 -2.690 1.00 94.50 96 LYS A O 1
ATOM 751 N N . PHE A 1 97 ? -5.389 -11.825 -1.240 1.00 93.81 97 PHE A N 1
ATOM 752 C CA . PHE A 1 97 ? -5.930 -10.929 -0.229 1.00 93.81 97 PHE A CA 1
ATOM 753 C C . PHE A 1 97 ? -5.768 -9.462 -0.599 1.00 93.81 97 PHE A C 1
ATOM 755 O O . PHE A 1 97 ? -6.684 -8.697 -0.325 1.00 93.81 97 PHE A O 1
ATOM 762 N N . ASP A 1 98 ? -4.713 -9.097 -1.323 1.00 91.06 98 ASP A N 1
ATOM 763 C CA . ASP A 1 98 ? -4.566 -7.763 -1.904 1.00 91.06 98 ASP A CA 1
ATOM 764 C C . ASP A 1 98 ? -5.758 -7.440 -2.810 1.00 91.06 98 ASP A C 1
ATOM 766 O O . ASP A 1 98 ? -6.320 -6.352 -2.736 1.00 91.06 98 ASP A O 1
ATOM 770 N N . SER A 1 99 ? -6.231 -8.418 -3.592 1.00 90.81 99 SER A N 1
ATOM 771 C CA . SER A 1 99 ? -7.413 -8.233 -4.446 1.00 90.81 99 SER A CA 1
ATOM 772 C C . SER A 1 99 ? -8.743 -8.104 -3.688 1.00 90.81 99 SER A C 1
ATOM 774 O O . SER A 1 99 ? -9.705 -7.576 -4.239 1.00 90.81 99 SER A O 1
ATOM 776 N N . LEU A 1 100 ? -8.831 -8.618 -2.456 1.00 89.81 100 LEU A N 1
ATOM 777 C CA . LEU A 1 100 ? -10.081 -8.669 -1.682 1.00 89.81 100 LEU A CA 1
ATOM 778 C C . LEU A 1 100 ? -10.168 -7.581 -0.609 1.00 89.81 100 LEU A C 1
ATOM 780 O O . LEU A 1 100 ? -11.253 -7.076 -0.331 1.00 89.81 100 LEU A O 1
ATOM 784 N N . TYR A 1 101 ? -9.037 -7.276 0.019 1.00 88.38 101 TYR A N 1
ATOM 785 C CA . TYR A 1 101 ? -8.925 -6.440 1.211 1.00 88.38 101 TYR A CA 1
ATOM 786 C C . TYR A 1 101 ? -7.974 -5.262 1.022 1.00 88.38 101 TYR A C 1
ATOM 788 O O . TYR A 1 101 ? -7.984 -4.355 1.853 1.00 88.38 101 TYR A O 1
ATOM 796 N N . GLY A 1 102 ? -7.170 -5.265 -0.044 1.00 83.62 102 GLY A N 1
ATOM 797 C CA . GLY A 1 102 ? -6.334 -4.127 -0.393 1.00 83.62 102 GLY A CA 1
ATOM 798 C C . GLY A 1 102 ? -7.170 -2.886 -0.700 1.00 83.62 102 GLY A C 1
ATOM 799 O O . GLY A 1 102 ? -8.386 -2.936 -0.908 1.00 83.62 102 GLY A O 1
ATOM 800 N N . THR A 1 103 ? -6.510 -1.734 -0.720 1.00 78.81 103 THR A N 1
ATOM 801 C CA . THR A 1 103 ? -7.185 -0.458 -0.966 1.00 78.81 103 THR A CA 1
ATOM 802 C C . THR A 1 103 ? -7.709 -0.395 -2.406 1.00 78.81 103 THR A C 1
ATOM 804 O O . THR A 1 103 ? -6.945 -0.222 -3.349 1.00 78.81 103 THR A O 1
ATOM 807 N N . VAL A 1 104 ? -9.031 -0.516 -2.573 1.00 71.44 104 VAL A N 1
ATOM 808 C CA . VAL A 1 104 ? -9.726 -0.418 -3.878 1.00 71.44 104 VAL A CA 1
ATOM 809 C C . VAL A 1 104 ? -10.077 1.034 -4.244 1.00 71.44 104 VAL A C 1
ATOM 811 O O . VAL A 1 104 ? -10.430 1.327 -5.384 1.00 71.44 104 VAL A O 1
ATOM 814 N N . ARG A 1 105 ? -10.011 1.964 -3.281 1.00 73.50 105 ARG A N 1
ATOM 815 C CA . ARG A 1 105 ? -10.451 3.354 -3.481 1.00 73.50 105 ARG A CA 1
ATOM 816 C C . ARG A 1 105 ? -9.561 4.092 -4.478 1.00 73.50 105 ARG A C 1
ATOM 818 O O . ARG A 1 105 ? -8.341 3.931 -4.475 1.00 73.50 105 ARG A O 1
ATOM 825 N N . GLY A 1 106 ? -10.186 4.938 -5.299 1.00 76.56 106 GLY A N 1
ATOM 826 C CA . GLY A 1 106 ? -9.473 5.821 -6.209 1.00 76.56 106 GLY A CA 1
ATOM 827 C C . GLY A 1 106 ? -8.602 6.799 -5.429 1.00 76.56 106 GLY A C 1
ATOM 828 O O . GLY A 1 106 ? -8.978 7.275 -4.359 1.00 76.56 106 GLY A O 1
ATOM 829 N N . GLY A 1 107 ? -7.424 7.118 -5.964 1.00 77.25 107 GLY A N 1
ATOM 830 C CA . GLY A 1 107 ? -6.491 7.986 -5.252 1.00 77.25 107 GLY A CA 1
ATOM 831 C C . GLY A 1 107 ? -7.023 9.399 -4.982 1.00 77.25 107 GLY A C 1
ATOM 832 O O . GLY A 1 107 ? -6.667 10.016 -3.983 1.00 77.25 107 GLY A O 1
ATOM 833 N N . GLU A 1 108 ? -7.910 9.896 -5.845 1.00 81.00 108 GLU A N 1
ATOM 834 C CA . GLU A 1 108 ? -8.589 11.182 -5.650 1.00 81.00 108 GLU A CA 1
ATOM 835 C C . GLU A 1 108 ? -9.550 11.144 -4.454 1.00 81.00 108 GLU A C 1
ATOM 837 O O . GLU A 1 108 ? -9.584 12.099 -3.682 1.00 81.00 108 GLU A O 1
ATOM 842 N N . ASP A 1 109 ? -10.251 10.025 -4.240 1.00 84.50 109 ASP A N 1
ATOM 843 C CA . ASP A 1 109 ? -11.149 9.852 -3.092 1.00 84.50 109 ASP A CA 1
ATOM 844 C C . ASP A 1 109 ? -10.369 9.856 -1.775 1.00 84.50 109 ASP A C 1
ATOM 846 O O . ASP A 1 109 ? -10.825 10.427 -0.790 1.00 84.50 109 ASP A O 1
ATOM 850 N N . LEU A 1 110 ? -9.182 9.239 -1.758 1.00 86.75 110 LEU A N 1
ATOM 851 C CA . LEU A 1 110 ? -8.314 9.209 -0.577 1.00 86.75 110 LEU A CA 1
ATOM 852 C C . LEU A 1 110 ? -7.796 10.607 -0.224 1.00 86.75 110 LEU A C 1
ATOM 854 O O . LEU A 1 110 ? -7.810 10.989 0.943 1.00 86.75 110 LEU A O 1
ATOM 858 N N . LEU A 1 111 ? -7.381 11.390 -1.223 1.00 86.12 111 LEU A N 1
ATOM 859 C CA . LEU A 1 111 ? -6.984 12.785 -1.014 1.00 86.12 111 LEU A CA 1
ATOM 860 C C . LEU A 1 111 ? -8.165 13.636 -0.535 1.00 86.12 111 LEU A C 1
ATOM 862 O O . LEU A 1 111 ? -8.012 14.428 0.392 1.00 86.12 111 LEU A O 1
ATOM 866 N N . ALA A 1 112 ? -9.350 13.453 -1.121 1.00 87.81 112 ALA A N 1
ATOM 867 C CA . ALA A 1 112 ? -10.556 14.143 -0.678 1.00 87.81 112 ALA A CA 1
ATOM 868 C C . ALA A 1 112 ? -10.904 13.803 0.781 1.00 87.81 112 ALA A C 1
ATOM 870 O O . ALA A 1 112 ? -11.237 14.705 1.549 1.00 87.81 112 ALA A O 1
ATOM 871 N N . ASP A 1 113 ? -10.767 12.536 1.186 1.00 89.25 113 ASP A N 1
ATOM 872 C CA . ASP A 1 113 ? -10.971 12.127 2.576 1.00 89.25 113 ASP A CA 1
ATOM 873 C C . ASP A 1 113 ? -9.978 12.810 3.519 1.00 89.25 113 ASP A C 1
ATOM 875 O O . ASP A 1 113 ? -10.393 13.270 4.577 1.00 89.25 113 ASP A O 1
ATOM 879 N N . VAL A 1 114 ? -8.692 12.900 3.149 1.00 90.50 114 VAL A N 1
ATOM 880 C CA . VAL A 1 114 ? -7.666 13.585 3.956 1.00 90.50 114 VAL A CA 1
ATOM 881 C C . VAL A 1 114 ? -8.071 15.037 4.213 1.00 90.50 114 VAL A C 1
ATOM 883 O O . VAL A 1 114 ? -8.064 15.479 5.359 1.00 90.50 114 VAL A O 1
ATOM 886 N N . TYR A 1 115 ? -8.479 15.769 3.172 1.00 90.38 115 TYR A N 1
ATOM 887 C CA . TYR A 1 115 ? -8.892 17.169 3.314 1.00 90.38 115 TYR A CA 1
ATOM 888 C C . TYR A 1 115 ? -10.225 17.342 4.055 1.00 90.38 115 TYR A C 1
ATOM 890 O O . TYR A 1 115 ? -10.444 18.367 4.699 1.00 90.38 115 TYR A O 1
ATOM 898 N N . ALA A 1 116 ? -11.124 16.361 3.965 1.00 93.44 116 ALA A N 1
ATOM 899 C CA . ALA A 1 116 ? -12.413 16.386 4.649 1.00 93.44 116 ALA A CA 1
ATOM 900 C C . ALA A 1 116 ? -12.343 15.871 6.097 1.00 93.44 116 ALA A C 1
ATOM 902 O O . ALA A 1 116 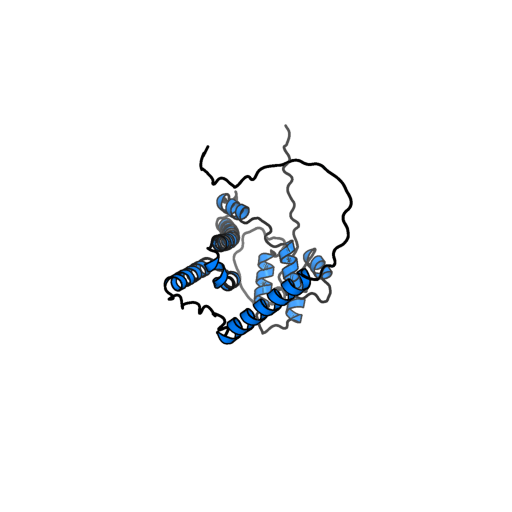? -13.286 16.083 6.867 1.00 93.44 116 ALA A O 1
ATOM 903 N N . ALA A 1 117 ? -11.267 15.177 6.471 1.00 94.19 117 ALA A N 1
ATOM 904 C CA . ALA A 1 117 ? -11.145 14.534 7.764 1.00 94.19 117 ALA A CA 1
ATOM 905 C C . ALA A 1 117 ? -11.078 15.574 8.889 1.00 94.19 117 ALA A C 1
ATOM 907 O O . ALA A 1 117 ? -10.315 16.538 8.855 1.00 94.19 117 ALA A O 1
ATOM 908 N N . LYS A 1 118 ? -11.886 15.343 9.923 1.00 95.94 118 LYS A N 1
ATOM 909 C CA . LYS A 1 118 ? -11.889 16.104 11.172 1.00 95.94 118 LYS A CA 1
ATOM 910 C C . LYS A 1 118 ? -11.902 15.132 12.346 1.00 95.94 118 LYS A C 1
ATOM 912 O O . LYS A 1 118 ? -12.364 13.993 12.190 1.00 95.94 118 LYS A O 1
ATOM 917 N N . GLN A 1 119 ? -11.414 15.595 13.493 1.00 95.44 119 GLN A N 1
ATOM 918 C CA . GLN A 1 119 ? -11.561 14.892 14.764 1.00 95.44 119 GLN A CA 1
ATOM 919 C C . GLN A 1 119 ? -13.053 14.703 15.066 1.00 95.44 119 GLN A C 1
ATOM 921 O O . GLN A 1 119 ? -13.845 15.629 14.876 1.00 95.44 119 GLN A O 1
ATOM 926 N N . GLN A 1 120 ? -13.441 13.492 15.458 1.00 95.19 120 GLN A N 1
ATOM 927 C CA . GLN A 1 120 ? -14.830 13.157 15.774 1.00 95.19 120 GLN A CA 1
ATOM 928 C C . GLN A 1 120 ? -15.171 13.493 17.229 1.00 95.19 120 GLN A C 1
ATOM 930 O O . GLN A 1 120 ? -14.296 13.548 18.094 1.00 95.19 120 GLN A O 1
ATOM 935 N N . ASP A 1 121 ? -16.462 13.661 17.516 1.00 93.75 121 ASP A N 1
ATOM 936 C CA . ASP A 1 121 ? -16.936 13.878 18.882 1.00 93.75 121 ASP A CA 1
ATOM 937 C C . ASP A 1 121 ? -16.597 12.666 19.764 1.00 93.75 121 ASP A C 1
ATOM 939 O O . ASP A 1 121 ? -17.028 11.540 19.503 1.00 93.75 121 ASP A O 1
ATOM 943 N N . GLY A 1 122 ? -15.813 12.899 20.819 1.00 92.44 122 GLY A N 1
ATOM 944 C CA . GLY A 1 122 ? -15.351 11.853 21.737 1.00 92.44 122 GLY A CA 1
ATOM 945 C C . GLY A 1 122 ? -14.129 11.058 21.258 1.00 92.44 122 GLY A C 1
ATOM 946 O O . GLY A 1 122 ? -13.741 10.106 21.932 1.00 92.44 122 GLY A O 1
ATOM 947 N N . GLU A 1 123 ? -13.519 11.431 20.131 1.00 95.50 123 GLU A N 1
ATOM 948 C CA . GLU A 1 123 ? -12.211 10.923 19.704 1.00 95.50 123 GLU A CA 1
ATOM 949 C C . GLU A 1 123 ? -11.103 11.711 20.412 1.00 95.50 123 GLU A C 1
ATOM 951 O O . GLU A 1 123 ? -11.099 12.943 20.383 1.00 95.50 123 GLU A O 1
ATOM 956 N N . ASP A 1 124 ? -10.157 11.030 21.058 1.00 94.31 124 ASP A N 1
ATOM 957 C CA . ASP A 1 124 ? -8.989 11.692 21.640 1.00 94.31 124 ASP A CA 1
ATOM 958 C C . ASP A 1 124 ? -7.965 12.094 20.560 1.00 94.31 124 ASP A C 1
ATOM 960 O O . ASP A 1 124 ? -8.018 11.650 19.411 1.00 94.31 124 ASP A O 1
ATOM 964 N N . VAL A 1 125 ? -7.017 12.957 20.934 1.00 93.31 125 VAL A N 1
ATOM 965 C CA . VAL A 1 125 ? -6.029 13.521 20.000 1.00 93.31 125 VAL A CA 1
ATOM 966 C C . VAL A 1 125 ? -5.103 12.451 19.416 1.00 93.31 125 VAL A C 1
ATOM 968 O O . VAL A 1 125 ? -4.750 12.542 18.242 1.00 93.31 125 VAL A O 1
ATOM 971 N N . ALA A 1 126 ? -4.719 11.439 20.199 1.00 91.56 126 ALA A N 1
ATOM 972 C CA . ALA A 1 126 ? -3.825 10.387 19.729 1.00 91.56 126 ALA A CA 1
ATOM 973 C C . ALA A 1 126 ? -4.539 9.496 18.705 1.00 91.56 126 ALA A C 1
ATOM 975 O O . ALA A 1 126 ? -4.022 9.282 17.610 1.00 91.56 126 ALA A O 1
ATOM 976 N N . THR A 1 127 ? -5.767 9.068 19.012 1.00 88.81 127 THR A N 1
ATOM 977 C CA . THR A 1 127 ? -6.614 8.294 18.096 1.00 88.81 127 THR A CA 1
ATOM 978 C C . THR A 1 127 ? -6.866 9.058 16.792 1.00 88.81 127 THR A C 1
ATOM 980 O O . THR A 1 127 ? -6.738 8.488 15.705 1.00 88.81 127 THR A O 1
ATOM 983 N N . TRP A 1 128 ? -7.150 10.361 16.881 1.00 93.94 128 TRP A N 1
ATOM 984 C CA . TRP A 1 128 ? -7.301 11.224 15.710 1.00 93.94 128 TRP A CA 1
ATOM 985 C C . TRP A 1 128 ? -6.012 11.321 14.881 1.00 93.94 128 TRP A C 1
ATOM 987 O O . TRP A 1 128 ? -6.074 11.159 13.661 1.00 93.94 128 TRP A O 1
ATOM 997 N N . SER A 1 129 ? -4.852 11.530 15.518 1.00 87.44 129 SER A N 1
ATOM 998 C CA . SER A 1 129 ? -3.552 11.607 14.830 1.00 87.44 129 SER A CA 1
ATOM 999 C C . SER A 1 129 ? -3.246 10.321 14.075 1.00 87.44 129 SER A C 1
ATOM 1001 O O . SER A 1 129 ? -2.989 10.373 12.876 1.00 87.44 129 SER A O 1
ATOM 1003 N N . CYS A 1 130 ? -3.378 9.160 14.726 1.00 88.06 130 CYS A N 1
ATOM 1004 C CA . CYS A 1 130 ? -3.142 7.868 14.082 1.00 88.06 130 CYS A CA 1
ATOM 1005 C C . CYS A 1 130 ? -4.064 7.660 12.872 1.00 88.06 130 CYS A C 1
ATOM 1007 O O . CYS A 1 130 ? -3.618 7.252 11.801 1.00 88.06 130 CYS A O 1
ATOM 1009 N N . ARG A 1 131 ? -5.354 8.002 12.997 1.00 91.62 131 ARG A N 1
ATOM 1010 C CA . ARG A 1 131 ? -6.304 7.898 11.881 1.00 91.62 131 ARG A CA 1
ATOM 1011 C C . ARG A 1 131 ? -5.951 8.840 10.726 1.00 91.62 131 ARG A C 1
ATOM 1013 O O . ARG A 1 131 ? -6.150 8.483 9.563 1.00 91.62 131 ARG A O 1
ATOM 1020 N N . LEU A 1 132 ? -5.481 10.046 11.031 1.00 89.69 132 LEU A N 1
ATOM 1021 C CA . LEU A 1 132 ? -5.060 11.020 10.029 1.00 89.69 132 LEU A CA 1
ATOM 1022 C C . LEU A 1 132 ? -3.765 10.581 9.328 1.00 89.69 132 LEU A C 1
ATOM 1024 O O . LEU A 1 132 ? -3.674 10.690 8.107 1.00 89.69 132 LEU A O 1
ATOM 1028 N N . GLU A 1 133 ? -2.803 10.036 10.070 1.00 88.56 133 GLU A N 1
ATOM 1029 C CA . GLU A 1 133 ? -1.567 9.451 9.538 1.00 88.56 133 GLU A CA 1
ATOM 1030 C C . GLU A 1 133 ? -1.856 8.276 8.599 1.00 88.56 133 GLU A C 1
ATOM 1032 O O . GLU A 1 133 ? -1.316 8.235 7.496 1.00 88.56 133 GLU A O 1
ATOM 1037 N N . ASP A 1 134 ? -2.785 7.384 8.956 1.00 86.81 134 ASP A N 1
ATOM 1038 C CA . ASP A 1 134 ? -3.216 6.280 8.088 1.00 86.81 134 ASP A CA 1
ATOM 1039 C C . ASP A 1 134 ? -3.812 6.769 6.757 1.00 86.81 134 ASP A C 1
ATOM 1041 O O . ASP A 1 134 ? -3.601 6.165 5.699 1.00 86.81 134 ASP A O 1
ATOM 1045 N N . LEU A 1 135 ? -4.595 7.853 6.795 1.00 88.06 135 LEU A N 1
ATOM 1046 C CA . LEU A 1 135 ? -5.154 8.478 5.594 1.00 88.06 135 LEU A CA 1
ATOM 1047 C C . LEU A 1 135 ? -4.051 9.109 4.738 1.00 88.06 135 LEU A C 1
ATOM 1049 O O . LEU A 1 135 ? -4.034 8.917 3.519 1.00 88.06 135 LEU A O 1
ATOM 1053 N N . TRP A 1 136 ? -3.106 9.807 5.369 1.00 86.31 136 TRP A N 1
ATOM 1054 C CA . TRP A 1 136 ? -1.959 10.401 4.690 1.00 86.31 136 TRP A CA 1
ATOM 1055 C C . TRP A 1 136 ? -1.034 9.363 4.071 1.00 86.31 136 TRP A C 1
ATOM 1057 O O . TRP A 1 136 ? -0.630 9.540 2.927 1.00 86.31 136 TRP A O 1
ATOM 1067 N N . ALA A 1 137 ? -0.744 8.263 4.764 1.00 85.75 137 ALA A N 1
ATOM 1068 C CA . ALA A 1 137 ? 0.076 7.176 4.239 1.00 85.75 137 ALA A CA 1
ATOM 1069 C C . ALA A 1 137 ? -0.532 6.595 2.952 1.00 85.75 137 ALA A C 1
ATOM 1071 O O . ALA A 1 137 ? 0.161 6.403 1.952 1.00 85.75 137 ALA A O 1
ATOM 1072 N N . LYS A 1 138 ? -1.858 6.405 2.929 1.00 84.06 138 LYS A N 1
ATOM 1073 C CA . LYS A 1 138 ? -2.585 5.962 1.727 1.00 84.06 138 LYS A CA 1
ATOM 1074 C C . LYS A 1 138 ? -2.552 7.011 0.615 1.00 84.06 138 LYS A C 1
ATOM 1076 O O . LYS A 1 138 ? -2.374 6.663 -0.550 1.00 84.06 138 LYS A O 1
ATOM 1081 N N . ALA A 1 139 ? -2.702 8.291 0.951 1.00 85.44 139 ALA A N 1
ATOM 1082 C CA . ALA A 1 139 ? -2.639 9.387 -0.016 1.00 85.44 139 ALA A CA 1
ATOM 1083 C C . ALA A 1 139 ? -1.215 9.646 -0.551 1.00 85.44 139 ALA A C 1
ATOM 1085 O O . ALA A 1 139 ? -1.058 10.074 -1.695 1.00 85.44 139 ALA A O 1
ATOM 1086 N N . ALA A 1 140 ? -0.168 9.352 0.220 1.00 85.62 140 ALA A N 1
ATOM 1087 C CA . ALA A 1 140 ? 1.223 9.499 -0.205 1.00 85.62 140 ALA A CA 1
ATOM 1088 C C . ALA A 1 140 ? 1.547 8.584 -1.397 1.00 85.62 140 ALA A C 1
ATOM 1090 O O . ALA A 1 140 ? 2.171 9.019 -2.367 1.00 85.62 140 ALA A O 1
ATOM 1091 N N . GLU A 1 141 ? 1.031 7.352 -1.396 1.00 83.06 141 GLU A N 1
ATOM 1092 C CA . GLU A 1 141 ? 1.162 6.438 -2.537 1.00 83.06 141 GLU A CA 1
ATOM 1093 C C . GLU A 1 141 ? 0.451 6.975 -3.792 1.00 83.06 141 GLU A C 1
ATOM 1095 O O . GLU A 1 141 ? 0.951 6.862 -4.917 1.00 83.06 141 GLU A O 1
ATOM 1100 N N . VAL A 1 142 ? -0.689 7.648 -3.609 1.00 84.56 142 VAL A N 1
ATOM 1101 C CA . VAL A 1 142 ? -1.397 8.332 -4.700 1.00 84.56 142 VAL A CA 1
ATOM 1102 C C . VAL A 1 142 ? -0.540 9.449 -5.277 1.00 84.56 142 VAL A C 1
ATOM 1104 O O . VAL A 1 142 ? -0.424 9.557 -6.501 1.00 84.56 142 VAL A O 1
ATOM 1107 N N . LEU A 1 143 ? 0.067 10.268 -4.416 1.00 84.69 143 LEU A N 1
ATOM 1108 C CA . LEU A 1 143 ? 0.953 11.350 -4.828 1.00 84.69 143 LEU A CA 1
ATOM 1109 C C . LEU A 1 143 ? 2.147 10.805 -5.621 1.00 84.69 143 LEU A C 1
ATOM 1111 O O . LEU A 1 143 ? 2.454 11.330 -6.691 1.00 84.69 143 LEU A O 1
ATOM 1115 N N . ARG A 1 144 ? 2.753 9.703 -5.166 1.00 89.56 144 ARG A N 1
ATOM 1116 C CA . ARG A 1 144 ? 3.848 9.006 -5.858 1.00 89.56 144 ARG A CA 1
ATOM 1117 C C . ARG A 1 144 ? 3.438 8.525 -7.249 1.00 89.56 144 ARG A C 1
ATOM 1119 O O . ARG A 1 144 ? 4.121 8.814 -8.234 1.00 89.56 144 ARG A O 1
ATOM 1126 N N . CYS A 1 145 ? 2.286 7.866 -7.360 1.00 87.44 145 CYS A N 1
ATOM 1127 C CA . CYS A 1 145 ? 1.730 7.426 -8.640 1.00 87.44 145 CYS A CA 1
ATOM 1128 C C . CYS A 1 145 ? 1.400 8.598 -9.578 1.00 87.44 145 CYS A C 1
ATOM 1130 O O . CYS A 1 145 ? 1.647 8.518 -10.784 1.00 87.44 145 CYS A O 1
ATOM 1132 N N . ARG A 1 146 ? 0.825 9.685 -9.048 1.00 87.88 146 ARG A N 1
ATOM 1133 C CA . ARG A 1 146 ? 0.486 10.897 -9.811 1.00 87.88 146 ARG A CA 1
ATOM 1134 C C . ARG A 1 146 ? 1.732 11.599 -10.323 1.00 87.88 146 ARG A C 1
ATOM 1136 O O . ARG A 1 146 ? 1.785 11.919 -11.507 1.00 87.88 146 ARG A O 1
ATOM 1143 N N . PHE A 1 147 ? 2.731 11.769 -9.463 1.00 91.00 147 PHE A N 1
ATOM 1144 C CA . PHE A 1 147 ? 4.037 12.306 -9.824 1.00 91.00 147 PHE A CA 1
ATOM 1145 C C . PHE A 1 147 ? 4.658 11.496 -10.961 1.00 91.00 147 PHE A C 1
ATOM 1147 O O . PHE A 1 147 ? 4.953 12.059 -12.010 1.00 91.00 147 PHE A O 1
ATOM 1154 N N . TRP A 1 148 ? 4.744 10.169 -10.814 1.00 92.69 148 TRP A N 1
ATOM 1155 C CA . TRP A 1 148 ? 5.292 9.283 -11.842 1.00 92.69 148 TRP A CA 1
ATOM 1156 C C . TRP A 1 148 ? 4.562 9.401 -13.187 1.00 92.69 148 TRP A C 1
ATOM 1158 O O . TRP A 1 148 ? 5.193 9.583 -14.227 1.00 92.69 148 TRP A O 1
ATOM 1168 N N . LYS A 1 149 ? 3.223 9.360 -13.181 1.00 90.00 149 LYS A N 1
ATOM 1169 C CA . LYS A 1 149 ? 2.400 9.524 -14.394 1.00 90.00 149 LYS A CA 1
ATOM 1170 C C . LYS A 1 149 ? 2.513 10.921 -15.014 1.00 90.00 149 LYS A C 1
ATOM 1172 O O . LYS A 1 149 ? 2.281 11.059 -16.212 1.00 90.00 149 LYS A O 1
ATOM 1177 N N . GLY A 1 150 ? 2.869 11.934 -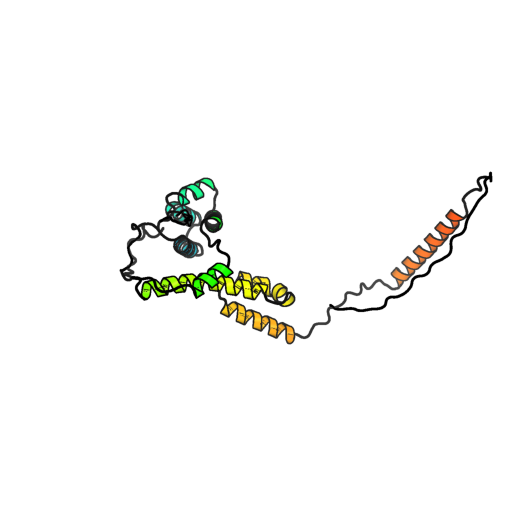14.227 1.00 91.56 150 GLY A N 1
ATOM 1178 C CA . GLY A 1 150 ? 3.101 13.302 -14.688 1.00 91.56 150 GLY A CA 1
ATOM 1179 C C . GLY A 1 150 ? 4.480 13.539 -15.314 1.00 91.56 150 GLY A C 1
ATOM 1180 O O . GLY A 1 150 ? 4.655 14.544 -15.995 1.00 91.56 150 GLY A O 1
ATOM 1181 N N . LEU A 1 151 ? 5.452 12.635 -15.125 1.00 92.38 151 LEU A N 1
ATOM 1182 C CA . LEU A 1 151 ? 6.796 12.786 -15.697 1.00 92.38 151 LEU A CA 1
ATOM 1183 C C . LEU A 1 151 ? 6.792 12.682 -17.226 1.00 92.38 151 LEU A C 1
ATOM 1185 O O . LEU A 1 151 ? 5.995 11.953 -17.813 1.00 92.38 151 LEU A O 1
ATOM 1189 N N . VAL A 1 152 ? 7.742 13.344 -17.886 1.00 92.81 152 VAL A N 1
ATOM 1190 C CA . VAL A 1 152 ? 7.926 13.224 -19.340 1.00 92.81 152 VAL A CA 1
ATOM 1191 C C . VAL A 1 152 ? 8.358 11.807 -19.740 1.00 92.81 152 VAL A C 1
ATOM 1193 O O . VAL A 1 152 ? 9.143 11.163 -19.041 1.00 92.81 152 VAL A O 1
ATOM 1196 N N . GLN A 1 153 ? 7.876 11.324 -20.893 1.00 90.94 153 GLN A N 1
ATOM 1197 C CA . GLN A 1 153 ? 8.117 9.953 -21.372 1.00 90.94 153 GLN A CA 1
ATOM 1198 C C . GLN A 1 153 ? 9.605 9.541 -21.358 1.00 90.94 153 GLN A C 1
ATOM 1200 O O . GLN A 1 153 ? 9.905 8.506 -20.767 1.00 90.94 153 GLN A O 1
ATOM 1205 N N . PRO A 1 154 ? 10.561 10.351 -21.865 1.00 90.94 154 PRO A N 1
ATOM 1206 C CA . PRO A 1 154 ? 11.968 9.943 -21.906 1.00 90.94 154 PRO A CA 1
ATOM 1207 C C . PRO A 1 154 ? 12.598 9.761 -20.521 1.00 90.94 154 PRO A C 1
ATOM 1209 O O . PRO A 1 154 ? 13.566 9.016 -20.361 1.00 90.94 154 PRO A O 1
ATOM 1212 N N . LEU A 1 155 ? 12.098 10.478 -19.510 1.00 90.19 155 LEU A N 1
ATOM 1213 C CA . LEU A 1 155 ? 12.545 10.313 -18.131 1.00 90.19 155 LEU A CA 1
ATOM 1214 C C . LEU A 1 155 ? 12.002 8.997 -17.569 1.00 90.19 155 LEU A C 1
ATOM 1216 O O . LEU A 1 155 ? 12.783 8.199 -17.055 1.00 90.19 155 LEU A O 1
ATOM 1220 N N . ARG A 1 156 ? 10.704 8.728 -17.770 1.00 93.56 156 ARG A N 1
ATOM 1221 C CA . ARG A 1 156 ? 10.052 7.484 -17.333 1.00 93.56 156 ARG A CA 1
ATOM 1222 C C . ARG A 1 156 ? 10.690 6.235 -17.923 1.00 93.56 156 ARG A C 1
ATOM 1224 O O . ARG A 1 156 ? 10.933 5.280 -17.191 1.00 93.56 156 ARG A O 1
ATOM 1231 N N . ASP A 1 157 ? 10.991 6.252 -19.219 1.00 90.88 157 ASP A N 1
ATOM 1232 C CA . ASP A 1 157 ? 11.547 5.091 -19.924 1.00 90.88 157 ASP A CA 1
ATOM 1233 C C . ASP A 1 157 ? 12.886 4.644 -19.317 1.00 90.88 157 ASP A C 1
ATOM 1235 O O . ASP A 1 157 ? 13.174 3.452 -19.223 1.00 90.88 157 ASP A O 1
ATOM 1239 N N . ARG A 1 158 ? 13.699 5.595 -18.844 1.00 90.00 158 ARG A N 1
ATOM 1240 C CA . ARG A 1 158 ? 15.022 5.317 -18.265 1.00 90.00 158 ARG A CA 1
ATOM 1241 C C . ARG A 1 158 ? 14.976 5.024 -16.769 1.00 90.00 158 ARG A C 1
ATOM 1243 O O . ARG A 1 158 ? 15.826 4.293 -16.262 1.00 90.00 158 ARG A O 1
ATOM 1250 N N . SER A 1 159 ? 13.997 5.575 -16.055 1.00 91.62 159 SER A N 1
ATOM 1251 C CA . SER A 1 159 ? 13.902 5.468 -14.598 1.00 91.62 159 SER A CA 1
ATOM 1252 C C . SER A 1 159 ? 12.797 4.522 -14.105 1.00 91.62 159 SER A C 1
ATOM 1254 O O . SER A 1 159 ? 12.583 4.422 -12.899 1.00 91.62 159 SER A O 1
ATOM 1256 N N . GLY A 1 160 ? 12.131 3.773 -14.994 1.00 91.44 160 GLY A N 1
ATOM 1257 C CA . GLY A 1 160 ? 11.000 2.892 -14.655 1.00 91.44 160 GLY A CA 1
ATOM 1258 C C . GLY A 1 160 ? 11.275 1.907 -13.519 1.00 91.44 160 GLY A C 1
ATOM 1259 O O . GLY A 1 160 ? 10.481 1.781 -12.590 1.00 91.44 160 GLY A O 1
ATOM 1260 N N . HIS A 1 161 ? 12.452 1.282 -13.530 1.00 92.75 161 HIS A N 1
ATOM 1261 C CA . HIS A 1 161 ? 12.885 0.360 -12.477 1.00 92.75 161 HIS A CA 1
ATOM 1262 C C . HIS A 1 161 ? 13.047 1.037 -11.100 1.00 92.75 161 HIS A C 1
ATOM 1264 O O . HIS A 1 161 ? 12.975 0.379 -10.063 1.00 92.75 161 HIS A O 1
ATOM 1270 N N . LYS A 1 162 ? 13.275 2.357 -11.052 1.00 91.62 162 LYS A N 1
ATOM 1271 C CA . LYS A 1 162 ? 13.354 3.103 -9.789 1.00 91.62 162 LYS A CA 1
ATOM 1272 C C . LYS A 1 162 ? 11.975 3.308 -9.186 1.00 91.62 162 LYS A C 1
ATOM 1274 O O . LYS A 1 162 ? 11.835 3.138 -7.983 1.00 91.62 162 LYS A O 1
ATOM 1279 N N . PHE A 1 163 ? 10.959 3.576 -10.005 1.00 90.62 163 PHE A N 1
ATOM 1280 C CA . PHE A 1 163 ? 9.580 3.690 -9.528 1.00 90.62 163 PHE A CA 1
ATOM 1281 C C . PHE A 1 163 ? 9.067 2.398 -8.880 1.00 90.62 163 PHE A C 1
ATOM 1283 O O . PHE A 1 163 ? 8.326 2.456 -7.907 1.00 90.62 163 PHE A O 1
ATOM 1290 N N . THR A 1 164 ? 9.468 1.226 -9.375 1.00 88.25 164 THR A N 1
ATOM 1291 C CA . THR A 1 164 ? 9.068 -0.056 -8.770 1.00 88.25 164 THR A CA 1
ATOM 1292 C C . THR A 1 164 ? 9.830 -0.383 -7.491 1.00 88.25 164 THR A C 1
ATOM 1294 O O . THR A 1 164 ? 9.337 -1.143 -6.668 1.00 88.25 164 THR A O 1
ATOM 1297 N N . THR A 1 165 ? 11.043 0.152 -7.342 1.00 88.62 165 THR A N 1
ATOM 1298 C CA . THR A 1 165 ? 11.943 -0.189 -6.229 1.00 88.62 165 THR A CA 1
ATOM 1299 C C . THR A 1 165 ? 11.818 0.791 -5.063 1.00 88.62 165 THR A C 1
ATOM 1301 O O . THR A 1 165 ? 12.024 0.417 -3.914 1.00 88.62 165 THR A O 1
ATOM 1304 N N . ILE A 1 166 ? 11.498 2.054 -5.350 1.00 88.12 166 ILE A N 1
ATOM 1305 C CA . ILE A 1 166 ? 11.464 3.132 -4.366 1.00 88.12 166 ILE A CA 1
ATOM 1306 C C . ILE A 1 166 ? 10.010 3.427 -3.981 1.00 88.12 166 ILE A C 1
ATOM 1308 O O . ILE A 1 166 ? 9.232 3.962 -4.778 1.00 88.12 166 ILE A O 1
ATOM 1312 N N . ASN A 1 167 ? 9.675 3.102 -2.732 1.00 86.38 167 ASN A N 1
ATOM 1313 C CA . ASN A 1 167 ? 8.360 3.368 -2.142 1.00 86.38 167 ASN A CA 1
ATOM 1314 C C . ASN A 1 167 ? 8.287 4.737 -1.453 1.00 86.38 167 ASN A C 1
ATOM 1316 O O . ASN A 1 167 ? 7.204 5.299 -1.333 1.00 86.38 167 ASN A O 1
ATOM 1320 N N . ASP A 1 168 ? 9.429 5.293 -1.041 1.00 88.44 168 ASP A N 1
ATOM 1321 C CA . ASP A 1 168 ? 9.486 6.628 -0.450 1.00 88.44 168 ASP A CA 1
ATOM 1322 C C . ASP A 1 168 ? 9.371 7.720 -1.525 1.00 88.44 168 ASP A C 1
ATOM 1324 O O . ASP A 1 168 ? 10.088 7.725 -2.532 1.00 88.44 168 ASP A O 1
ATOM 1328 N N . PHE A 1 169 ? 8.438 8.649 -1.323 1.00 85.81 169 PHE A N 1
ATOM 1329 C CA . PHE A 1 169 ? 8.141 9.689 -2.305 1.00 85.81 169 PHE A CA 1
ATOM 1330 C C . PHE A 1 169 ? 9.304 10.675 -2.479 1.00 85.81 169 PHE A C 1
ATOM 1332 O O . PHE A 1 169 ? 9.631 11.057 -3.609 1.00 85.81 169 PHE A O 1
ATOM 1339 N N . ASP A 1 170 ? 9.951 11.070 -1.383 1.00 88.62 170 ASP A N 1
ATOM 1340 C CA . ASP A 1 170 ? 11.030 12.054 -1.411 1.00 88.62 170 ASP A CA 1
ATOM 1341 C C . ASP A 1 170 ? 12.315 11.491 -2.024 1.00 88.62 170 ASP A C 1
ATOM 1343 O O . ASP A 1 170 ? 12.967 12.164 -2.832 1.00 88.62 170 ASP A O 1
ATOM 1347 N N . GLU A 1 171 ? 12.636 10.237 -1.719 1.00 92.06 171 GLU A N 1
ATOM 1348 C CA . GLU A 1 171 ? 13.689 9.459 -2.364 1.00 92.06 171 GLU A CA 1
ATOM 1349 C C . GLU A 1 171 ? 13.468 9.381 -3.872 1.00 92.06 171 GLU A C 1
ATOM 1351 O O . GLU A 1 171 ? 14.360 9.727 -4.654 1.00 92.06 171 GLU A O 1
ATOM 1356 N N . LEU A 1 172 ? 12.256 9.006 -4.296 1.00 91.75 172 LEU A N 1
ATOM 1357 C CA . LEU A 1 172 ? 11.920 8.915 -5.712 1.00 91.75 172 LEU A CA 1
ATOM 1358 C C . LEU A 1 172 ? 12.127 10.266 -6.402 1.00 91.75 172 LEU A C 1
ATOM 1360 O O . LEU A 1 172 ? 12.771 10.330 -7.451 1.00 91.75 172 LEU A O 1
ATOM 1364 N N . ARG A 1 173 ? 11.626 11.353 -5.804 1.00 92.81 173 ARG A N 1
ATOM 1365 C CA . ARG A 1 173 ? 11.773 12.713 -6.333 1.00 92.81 173 ARG A CA 1
ATOM 1366 C C . ARG A 1 173 ? 13.241 13.107 -6.480 1.00 92.81 173 ARG A C 1
ATOM 1368 O O . ARG A 1 173 ? 13.626 13.642 -7.520 1.00 92.81 173 ARG A O 1
ATOM 1375 N N . ARG A 1 174 ? 14.074 12.838 -5.473 1.00 95.00 174 ARG A N 1
ATOM 1376 C CA . ARG A 1 174 ? 15.509 13.155 -5.521 1.00 95.00 174 ARG A CA 1
ATOM 1377 C C . ARG A 1 174 ? 16.218 12.390 -6.635 1.00 95.00 174 ARG A C 1
ATOM 1379 O O . ARG A 1 174 ? 16.986 12.992 -7.382 1.00 95.00 174 ARG A O 1
ATOM 1386 N N . ILE A 1 175 ? 15.927 11.098 -6.782 1.00 92.75 175 ILE A N 1
ATOM 1387 C CA . ILE A 1 175 ? 16.493 10.262 -7.845 1.00 92.75 175 ILE A CA 1
ATOM 1388 C C . ILE A 1 175 ? 16.033 10.752 -9.223 1.00 92.75 175 ILE A C 1
ATOM 1390 O O . ILE A 1 175 ? 16.858 10.864 -10.126 1.00 92.75 175 ILE A O 1
ATOM 1394 N N . MET A 1 176 ? 14.758 11.120 -9.400 1.00 93.69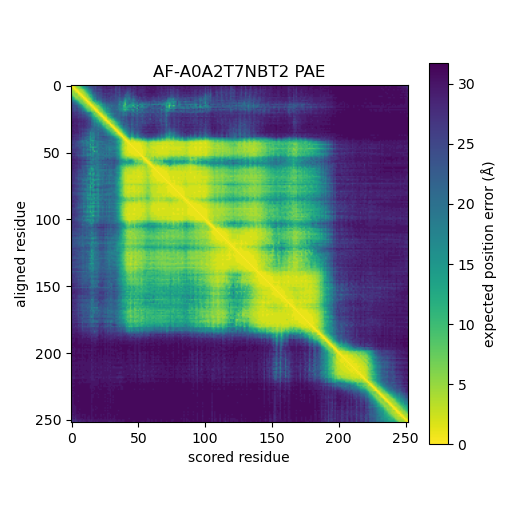 176 MET A N 1
ATOM 1395 C CA . MET A 1 176 ? 14.283 11.688 -10.671 1.00 93.69 176 MET A CA 1
ATOM 1396 C C . MET A 1 176 ? 15.047 12.957 -11.055 1.00 93.69 176 MET A C 1
ATOM 1398 O O . MET A 1 176 ? 15.472 13.076 -12.202 1.00 93.69 176 MET A O 1
ATOM 1402 N N . ARG A 1 177 ? 15.313 13.854 -10.096 1.00 93.62 177 ARG A N 1
ATOM 1403 C CA . ARG A 1 177 ? 16.121 15.060 -10.346 1.00 93.62 177 ARG A CA 1
ATOM 1404 C C . ARG A 1 177 ? 17.560 14.738 -10.751 1.00 93.62 177 ARG A C 1
ATOM 1406 O O . ARG A 1 177 ? 18.139 15.457 -11.559 1.00 93.62 177 ARG A O 1
ATOM 1413 N N . GLN A 1 178 ? 18.142 13.659 -10.228 1.00 91.25 178 GLN A N 1
ATOM 1414 C CA . GLN A 1 178 ? 19.458 13.195 -10.680 1.00 91.25 178 GLN A CA 1
ATOM 1415 C C . GLN A 1 178 ? 19.409 12.705 -12.131 1.00 91.25 178 GLN A C 1
ATOM 1417 O O . GLN A 1 178 ? 20.275 13.071 -12.919 1.00 91.25 178 GLN A O 1
ATOM 1422 N N . PHE A 1 179 ? 18.379 11.940 -12.512 1.00 89.81 179 PHE A N 1
ATOM 1423 C CA . PHE A 1 179 ? 18.193 11.517 -13.904 1.00 89.81 179 PHE A CA 1
ATOM 1424 C C . PHE A 1 179 ? 17.988 12.707 -14.849 1.00 89.81 179 PHE A C 1
ATOM 1426 O O . PHE A 1 179 ? 18.552 12.703 -15.943 1.00 89.81 179 PHE A O 1
ATOM 1433 N N . GLU A 1 180 ? 17.215 13.721 -14.453 1.00 88.81 180 GLU A N 1
ATOM 1434 C CA . GLU A 1 180 ? 17.075 14.979 -15.204 1.00 88.81 180 GLU A CA 1
ATOM 1435 C C . GLU A 1 180 ? 18.438 15.647 -15.396 1.00 88.81 180 GLU A C 1
ATOM 1437 O O . GLU A 1 180 ? 18.848 15.895 -16.528 1.00 88.81 180 GLU A O 1
ATOM 1442 N N . TRP A 1 181 ? 19.194 15.820 -14.309 1.00 87.56 181 TRP A N 1
ATOM 1443 C CA . TRP A 1 181 ? 20.523 16.418 -14.359 1.00 87.56 181 TRP A CA 1
ATOM 1444 C C . TRP A 1 181 ? 21.469 15.660 -15.299 1.00 87.56 181 TRP A C 1
ATOM 1446 O O . TRP A 1 181 ? 22.081 16.268 -16.177 1.00 87.56 181 TRP A O 1
ATOM 1456 N N . THR A 1 182 ? 21.542 14.330 -15.192 1.00 84.44 182 THR A N 1
ATOM 1457 C CA . THR A 1 182 ? 22.361 13.510 -16.095 1.00 84.44 182 THR A CA 1
ATOM 1458 C C . THR A 1 182 ? 21.898 13.631 -17.547 1.00 84.44 182 THR A C 1
ATOM 1460 O O . THR A 1 182 ? 22.721 13.597 -18.450 1.00 84.44 182 THR A O 1
ATOM 1463 N N . SER A 1 183 ? 20.603 13.811 -17.800 1.00 77.69 183 SER A N 1
ATOM 1464 C CA . SER A 1 183 ? 20.075 13.945 -19.166 1.00 77.69 183 SER A CA 1
ATOM 1465 C C . SER A 1 183 ? 20.520 15.227 -19.853 1.00 77.69 183 SER A C 1
ATOM 1467 O O . SER A 1 183 ? 20.830 15.197 -21.042 1.00 77.69 183 SER A O 1
ATOM 1469 N N . ASP A 1 184 ? 20.554 16.324 -19.102 1.00 75.38 184 ASP A N 1
ATOM 1470 C CA . ASP A 1 184 ? 20.944 17.635 -19.619 1.00 75.38 184 ASP A CA 1
ATOM 1471 C C . ASP A 1 184 ? 22.467 17.775 -19.743 1.00 75.38 184 ASP A C 1
ATOM 1473 O O . ASP A 1 184 ? 22.955 18.484 -20.621 1.00 75.38 184 ASP A O 1
ATOM 1477 N N . HIS A 1 185 ? 23.225 17.075 -18.891 1.00 73.12 185 HIS A N 1
ATOM 1478 C CA . HIS A 1 185 ? 24.679 17.242 -18.777 1.00 73.12 185 HIS A CA 1
ATOM 1479 C C . HIS A 1 185 ? 25.491 16.107 -19.403 1.00 73.12 185 HIS A C 1
ATOM 1481 O O . HIS A 1 185 ? 26.713 16.218 -19.520 1.00 73.12 185 HIS A O 1
ATOM 1487 N N . GLN A 1 186 ? 24.860 15.008 -19.819 1.00 66.81 186 GLN A N 1
ATOM 1488 C CA . GLN A 1 186 ? 25.564 13.960 -20.542 1.00 66.81 186 GLN A CA 1
ATOM 1489 C C . GLN A 1 186 ? 25.694 14.380 -22.011 1.00 66.81 186 GLN A C 1
ATOM 1491 O O . GLN A 1 186 ? 24.677 14.572 -22.685 1.00 66.81 186 GLN A O 1
ATOM 1496 N N . PRO A 1 187 ? 26.923 14.522 -22.545 1.00 59.75 187 PRO A N 1
ATOM 1497 C CA . PRO A 1 187 ? 27.102 14.841 -23.950 1.00 59.75 187 PRO A CA 1
ATOM 1498 C C . PRO A 1 187 ? 26.415 13.744 -24.754 1.00 59.75 187 PRO A C 1
ATOM 1500 O O . PRO A 1 187 ? 26.702 12.557 -24.564 1.00 59.75 187 PRO A O 1
ATOM 1503 N N . ARG A 1 188 ? 25.477 14.134 -25.625 1.00 58.44 188 ARG A N 1
ATOM 1504 C CA . ARG A 1 188 ? 24.855 13.216 -26.579 1.00 58.44 188 ARG A CA 1
ATOM 1505 C C . ARG A 1 188 ? 25.992 12.582 -27.369 1.00 58.44 188 ARG A C 1
ATOM 1507 O O . ARG A 1 188 ? 26.543 13.218 -28.265 1.00 58.44 188 ARG A O 1
ATOM 1514 N N . LYS A 1 189 ? 26.378 11.349 -27.022 1.00 59.00 189 LYS A N 1
ATOM 1515 C CA . LYS A 1 189 ? 27.244 10.556 -27.891 1.00 59.00 189 LYS A CA 1
ATOM 1516 C C . LYS A 1 189 ? 26.508 10.517 -29.225 1.00 59.00 189 LYS A C 1
ATOM 1518 O O . LYS A 1 189 ? 25.333 10.139 -29.209 1.00 59.00 189 LYS A O 1
ATOM 1523 N N . PRO A 1 190 ? 27.114 10.974 -30.333 1.00 53.22 190 PRO A N 1
ATOM 1524 C CA . PRO A 1 190 ? 26.459 10.894 -31.622 1.00 53.22 190 PRO A CA 1
ATOM 1525 C C . PRO A 1 190 ? 26.072 9.436 -31.804 1.00 53.22 190 PRO A C 1
ATOM 1527 O O . PRO A 1 190 ? 26.932 8.554 -31.782 1.00 53.22 190 PRO A O 1
ATOM 1530 N N . THR A 1 191 ? 24.766 9.178 -31.866 1.00 53.78 191 THR A N 1
ATOM 1531 C CA . THR A 1 191 ? 24.244 7.865 -32.202 1.00 53.78 191 THR A CA 1
ATOM 1532 C C . THR A 1 191 ? 24.912 7.522 -33.517 1.00 53.78 191 THR A C 1
ATOM 1534 O O . THR A 1 191 ? 24.669 8.203 -34.517 1.00 53.78 191 THR A O 1
ATOM 1537 N N . ALA A 1 192 ? 25.828 6.552 -33.495 1.00 50.34 192 ALA A N 1
ATOM 1538 C CA . ALA A 1 192 ? 26.419 6.029 -34.705 1.00 50.34 192 ALA A CA 1
ATOM 1539 C C . ALA A 1 192 ? 25.236 5.543 -35.530 1.00 50.34 192 ALA A C 1
ATOM 1541 O O . ALA A 1 192 ? 24.618 4.526 -35.227 1.00 50.34 192 ALA A O 1
ATOM 1542 N N . THR A 1 193 ? 24.848 6.352 -36.513 1.00 48.09 193 THR A N 1
ATOM 1543 C CA . THR A 1 193 ? 23.950 5.902 -37.552 1.00 48.09 193 THR A CA 1
ATOM 1544 C C . THR A 1 193 ? 24.760 4.809 -38.209 1.00 48.09 193 THR A C 1
ATOM 1546 O O . THR A 1 193 ? 25.756 5.101 -38.873 1.00 48.09 193 THR A O 1
ATOM 1549 N N . THR A 1 194 ? 24.413 3.553 -37.952 1.00 45.28 194 THR A N 1
ATOM 1550 C CA . THR A 1 194 ? 24.822 2.440 -38.791 1.00 45.28 194 THR A CA 1
ATOM 1551 C C . THR A 1 194 ? 24.234 2.743 -40.163 1.00 45.28 194 THR A C 1
ATOM 1553 O O . THR A 1 194 ? 23.159 2.283 -40.530 1.00 45.28 194 THR A O 1
ATOM 1556 N N . LYS A 1 195 ? 24.924 3.594 -40.931 1.00 49.44 195 LYS A N 1
ATOM 1557 C CA . LYS A 1 195 ? 24.891 3.505 -42.377 1.00 49.44 195 LYS A CA 1
ATOM 1558 C C . LYS A 1 195 ? 25.380 2.093 -42.627 1.00 49.44 195 LYS A C 1
ATOM 1560 O O . LYS A 1 195 ? 26.555 1.810 -42.402 1.00 49.44 195 LYS A O 1
ATOM 1565 N N . ALA A 1 196 ? 24.457 1.200 -42.966 1.00 51.66 196 ALA A N 1
ATOM 1566 C CA . ALA A 1 196 ? 24.820 -0.052 -43.589 1.00 51.66 196 ALA A CA 1
ATOM 1567 C C . ALA A 1 196 ? 25.795 0.324 -44.707 1.00 51.66 196 ALA A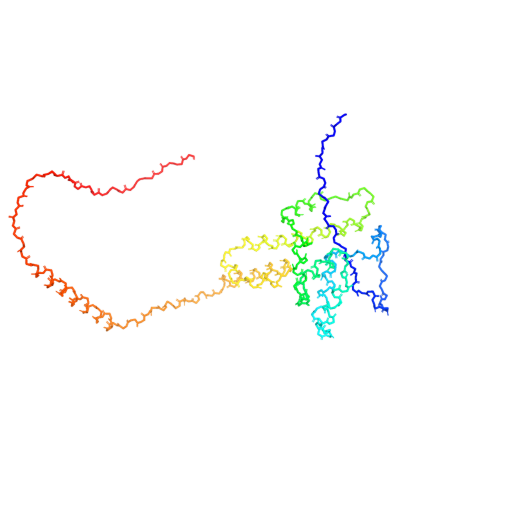 C 1
ATOM 1569 O O . ALA A 1 196 ? 25.431 1.059 -45.627 1.00 51.66 196 ALA A O 1
ATOM 1570 N N . ALA A 1 197 ? 27.059 -0.062 -44.549 1.00 50.66 197 ALA A N 1
ATOM 1571 C CA . ALA A 1 197 ? 28.051 0.068 -45.594 1.00 50.66 197 ALA A CA 1
ATOM 1572 C C . ALA A 1 197 ? 27.688 -0.979 -46.647 1.00 50.66 197 ALA A C 1
ATOM 1574 O O . ALA A 1 197 ? 28.276 -2.049 -46.696 1.00 50.66 197 ALA A O 1
ATOM 1575 N N . GLN A 1 198 ? 26.647 -0.700 -47.430 1.00 57.53 198 GLN A N 1
ATOM 1576 C CA . GLN A 1 198 ? 26.472 -1.374 -48.703 1.00 57.53 198 GLN A CA 1
ATOM 1577 C C . GLN A 1 198 ? 27.637 -0.902 -49.560 1.00 57.53 198 GLN A C 1
ATOM 1579 O O . GLN A 1 198 ? 27.822 0.305 -49.762 1.00 57.53 198 GLN A O 1
ATOM 1584 N N . SER A 1 199 ? 28.483 -1.846 -49.959 1.00 57.12 199 SER A N 1
ATOM 1585 C CA . SER A 1 199 ? 29.606 -1.552 -50.836 1.00 57.12 199 SER A CA 1
ATOM 1586 C C . SER A 1 199 ? 29.063 -0.915 -52.121 1.00 57.12 199 SER A C 1
ATOM 1588 O O . SER A 1 199 ? 27.981 -1.257 -52.606 1.00 57.12 199 SER A O 1
ATOM 1590 N N . VAL A 1 200 ? 29.787 0.060 -52.674 1.00 63.84 200 VAL A N 1
ATOM 1591 C CA . VAL A 1 200 ? 29.404 0.698 -53.948 1.00 63.84 200 VAL A CA 1
ATOM 1592 C C . VAL A 1 200 ? 29.263 -0.359 -55.056 1.00 63.84 200 VAL A C 1
ATOM 1594 O O . VAL A 1 200 ? 28.434 -0.208 -55.956 1.00 63.84 200 VAL A O 1
ATOM 1597 N N . ASP A 1 201 ? 29.988 -1.470 -54.931 1.00 65.88 201 ASP A N 1
ATOM 1598 C CA . ASP A 1 201 ? 29.934 -2.620 -55.829 1.00 65.88 201 ASP A CA 1
ATOM 1599 C C . ASP A 1 201 ? 28.585 -3.355 -55.769 1.00 65.88 201 ASP A C 1
ATOM 1601 O O . ASP A 1 201 ? 28.012 -3.654 -56.817 1.00 65.88 201 ASP A O 1
ATOM 1605 N N . GLU A 1 202 ? 27.999 -3.553 -54.582 1.00 71.56 202 GLU A N 1
ATOM 1606 C CA . GLU A 1 202 ? 26.659 -4.147 -54.431 1.00 71.56 202 GLU A CA 1
ATOM 1607 C C . GLU A 1 202 ? 25.566 -3.262 -55.037 1.00 71.56 202 GLU A C 1
ATOM 1609 O O . GLU A 1 202 ? 24.670 -3.748 -55.729 1.00 71.56 202 GLU A O 1
ATOM 1614 N N . VAL A 1 203 ? 25.657 -1.945 -54.836 1.00 73.06 203 VAL A N 1
ATOM 1615 C CA . VAL A 1 203 ? 24.696 -0.988 -55.408 1.00 73.06 203 VAL A CA 1
ATOM 1616 C C . VAL A 1 203 ? 24.812 -0.943 -56.935 1.00 73.06 203 VAL A C 1
ATOM 1618 O O . VAL A 1 203 ? 23.808 -0.788 -57.634 1.00 73.06 203 VAL A O 1
ATOM 1621 N N . THR A 1 204 ? 26.022 -1.104 -57.470 1.00 77.00 204 THR A N 1
ATOM 1622 C CA . THR A 1 204 ? 26.263 -1.152 -58.918 1.00 77.00 204 THR A CA 1
ATOM 1623 C C . THR A 1 204 ? 25.754 -2.464 -59.518 1.00 77.00 204 THR A C 1
ATOM 1625 O O . THR A 1 204 ? 25.076 -2.440 -60.546 1.00 77.00 204 THR A O 1
ATOM 1628 N N . ALA A 1 205 ? 25.973 -3.592 -58.836 1.00 80.50 205 ALA A N 1
ATOM 1629 C CA . ALA A 1 205 ? 25.456 -4.898 -59.237 1.00 80.50 205 ALA A CA 1
ATOM 1630 C C . ALA A 1 205 ? 23.917 -4.944 -59.225 1.00 80.50 205 ALA A C 1
ATOM 1632 O O . ALA A 1 205 ? 23.305 -5.418 -60.182 1.00 80.50 205 ALA A O 1
ATOM 1633 N N . LEU A 1 206 ? 23.275 -4.379 -58.197 1.00 82.56 206 LEU A N 1
ATOM 1634 C CA . LEU A 1 206 ? 21.812 -4.291 -58.113 1.00 82.56 206 LEU A CA 1
ATOM 1635 C C . LEU A 1 206 ? 21.217 -3.398 -59.211 1.00 82.56 206 LEU A C 1
ATOM 1637 O O . LEU A 1 206 ? 20.181 -3.730 -59.788 1.00 82.56 206 LEU A O 1
ATOM 1641 N N . LYS A 1 207 ? 21.883 -2.289 -59.557 1.00 83.75 207 LYS A N 1
ATOM 1642 C CA . LYS A 1 207 ? 21.472 -1.450 -60.696 1.00 83.75 207 LYS A CA 1
ATOM 1643 C C . LYS A 1 207 ? 21.587 -2.196 -62.023 1.00 83.75 207 LYS A C 1
ATOM 1645 O O . LYS A 1 207 ? 20.689 -2.078 -62.852 1.00 83.75 207 LYS A O 1
ATOM 1650 N N . ALA A 1 208 ? 22.649 -2.978 -62.216 1.00 84.12 208 ALA A N 1
ATOM 1651 C CA . ALA A 1 208 ? 22.813 -3.794 -63.416 1.00 84.12 208 ALA A CA 1
ATOM 1652 C C . ALA A 1 208 ? 21.700 -4.851 -63.544 1.00 84.12 208 ALA A C 1
ATOM 1654 O O . ALA A 1 208 ? 21.124 -5.002 -64.619 1.00 84.12 208 ALA A O 1
ATOM 1655 N N . GLN A 1 209 ? 21.328 -5.510 -62.441 1.00 84.12 209 GLN A N 1
ATOM 1656 C CA . GLN A 1 209 ? 20.212 -6.465 -62.422 1.00 84.12 209 GLN A CA 1
ATOM 1657 C C . GLN A 1 209 ? 18.863 -5.801 -62.737 1.00 84.12 209 GLN A C 1
ATOM 1659 O O . GLN A 1 209 ? 18.064 -6.364 -63.483 1.00 84.12 209 GLN A O 1
ATOM 1664 N N . LEU A 1 210 ? 18.614 -4.587 -62.235 1.00 84.44 210 LEU A N 1
ATOM 1665 C CA . LEU A 1 210 ? 17.394 -3.837 -62.558 1.00 84.44 210 LEU A CA 1
ATOM 1666 C C . LEU A 1 210 ? 17.293 -3.490 -64.047 1.00 84.44 210 LEU A C 1
ATOM 1668 O O . LEU A 1 210 ? 16.220 -3.641 -64.628 1.00 84.44 210 LEU A O 1
ATOM 1672 N N . TYR A 1 211 ? 18.392 -3.070 -64.679 1.00 85.56 211 TYR A N 1
ATOM 1673 C CA . TYR A 1 211 ? 18.393 -2.802 -66.120 1.00 85.56 211 TYR A CA 1
ATOM 1674 C C . TYR A 1 211 ? 18.184 -4.073 -66.949 1.00 85.56 211 TYR A C 1
ATOM 1676 O O . TYR A 1 211 ? 17.482 -4.032 -67.960 1.00 85.56 211 TYR A O 1
ATOM 1684 N N . GLN A 1 212 ? 18.739 -5.203 -66.505 1.00 85.81 212 GLN A N 1
ATOM 1685 C CA . GLN A 1 212 ? 18.530 -6.500 -67.147 1.00 85.81 212 GLN A CA 1
ATOM 1686 C C . GLN A 1 212 ? 17.050 -6.913 -67.097 1.00 85.81 212 GLN A C 1
ATOM 1688 O O . GLN A 1 212 ? 16.467 -7.235 -68.129 1.00 85.81 212 GLN A O 1
ATOM 1693 N N . LEU A 1 213 ? 16.413 -6.805 -65.926 1.00 85.00 213 LEU A N 1
ATOM 1694 C CA . LEU A 1 213 ? 14.991 -7.120 -65.754 1.00 85.00 213 LEU A CA 1
ATOM 1695 C C . LEU A 1 213 ? 14.078 -6.170 -66.539 1.00 85.00 213 LEU A C 1
ATOM 1697 O O . LEU A 1 213 ? 13.090 -6.604 -67.125 1.00 85.00 213 LEU A O 1
ATOM 1701 N N . GLN A 1 214 ? 14.405 -4.876 -66.600 1.00 82.56 214 GLN A N 1
ATOM 1702 C CA . GLN A 1 214 ? 13.654 -3.918 -67.420 1.00 82.56 214 GLN A CA 1
ATOM 1703 C C . GLN A 1 214 ? 13.727 -4.254 -68.912 1.00 82.56 214 GLN A C 1
ATOM 1705 O O . GLN A 1 214 ? 12.736 -4.098 -69.627 1.00 82.56 214 GLN A O 1
ATOM 1710 N N . ARG A 1 215 ? 14.879 -4.741 -69.379 1.00 83.56 215 ARG A N 1
ATOM 1711 C CA . ARG A 1 215 ? 15.052 -5.190 -70.759 1.00 83.56 215 ARG A CA 1
ATOM 1712 C C . ARG A 1 215 ? 14.257 -6.466 -71.043 1.00 83.56 215 ARG A C 1
ATOM 1714 O O . ARG A 1 215 ? 13.556 -6.514 -72.047 1.00 83.56 215 ARG A O 1
ATOM 1721 N N . GLU A 1 216 ? 14.289 -7.442 -70.139 1.00 79.69 216 GLU A N 1
ATOM 1722 C CA . GLU A 1 216 ? 13.483 -8.668 -70.254 1.00 79.69 216 GLU A CA 1
ATOM 1723 C C . GLU A 1 216 ? 11.975 -8.372 -70.245 1.00 79.69 216 GLU A C 1
ATOM 1725 O O . GLU A 1 216 ? 11.221 -8.940 -71.036 1.00 79.69 216 GLU A O 1
ATOM 1730 N N . MET A 1 217 ? 11.522 -7.424 -69.416 1.00 77.81 217 MET A N 1
ATOM 1731 C CA . MET A 1 217 ? 10.132 -6.961 -69.436 1.00 77.81 217 MET A CA 1
ATOM 1732 C C . MET A 1 217 ? 9.759 -6.294 -70.766 1.00 77.81 217 MET A C 1
ATOM 1734 O O . MET A 1 217 ? 8.672 -6.545 -71.282 1.00 77.81 217 MET A O 1
ATOM 1738 N N . ALA A 1 218 ? 10.639 -5.469 -71.341 1.00 76.88 218 ALA A N 1
ATOM 1739 C CA . ALA A 1 218 ? 10.392 -4.844 -72.641 1.00 76.88 218 ALA A CA 1
ATOM 1740 C C . ALA A 1 218 ? 10.332 -5.880 -73.779 1.00 76.88 218 ALA A C 1
ATOM 1742 O O . ALA A 1 218 ? 9.487 -5.775 -74.668 1.00 76.88 218 ALA A O 1
ATOM 1743 N N . GLU A 1 219 ? 11.176 -6.912 -73.725 1.00 76.88 219 GLU A N 1
ATOM 1744 C CA . GLU A 1 219 ? 11.187 -8.008 -74.699 1.00 76.88 219 GLU A CA 1
ATOM 1745 C C . GLU A 1 219 ? 9.944 -8.911 -74.580 1.00 76.88 219 GLU A C 1
ATOM 1747 O O . GLU A 1 219 ? 9.415 -9.355 -75.601 1.00 76.88 219 GLU A O 1
ATOM 1752 N N . MET A 1 220 ? 9.415 -9.128 -73.369 1.00 68.31 220 MET A N 1
ATOM 1753 C CA . MET A 1 220 ? 8.136 -9.829 -73.184 1.00 68.31 220 MET A CA 1
ATOM 1754 C C . MET A 1 220 ? 6.928 -9.014 -73.662 1.00 68.31 220 MET A C 1
ATOM 1756 O O . MET A 1 220 ? 6.001 -9.586 -74.232 1.00 68.31 220 MET A O 1
ATOM 1760 N N . ILE A 1 221 ? 6.931 -7.692 -73.472 1.00 68.00 221 ILE A N 1
ATOM 1761 C CA . ILE A 1 221 ? 5.834 -6.815 -73.918 1.00 68.00 221 ILE A CA 1
ATOM 1762 C C . ILE A 1 221 ? 5.784 -6.714 -75.457 1.00 68.00 221 ILE A C 1
ATOM 1764 O O . ILE A 1 221 ? 4.709 -6.540 -76.022 1.00 68.00 221 ILE A O 1
ATOM 1768 N N . GLY A 1 222 ? 6.911 -6.900 -76.153 1.00 61.56 222 GLY A N 1
ATOM 1769 C CA . GLY A 1 222 ? 6.978 -6.900 -77.622 1.00 61.56 222 GLY A CA 1
ATOM 1770 C C . GLY A 1 222 ? 6.551 -8.201 -78.319 1.00 61.56 222 GLY A C 1
ATOM 1771 O O . GLY A 1 222 ? 6.593 -8.256 -79.545 1.00 61.56 222 GLY A O 1
ATOM 1772 N N . ARG A 1 223 ? 6.177 -9.257 -77.578 1.00 58.41 223 ARG A N 1
ATOM 1773 C CA . ARG A 1 223 ? 5.840 -10.588 -78.129 1.00 58.41 223 ARG A CA 1
ATOM 1774 C C . ARG A 1 223 ? 4.364 -10.984 -78.029 1.00 58.41 223 ARG A C 1
ATOM 1776 O O . ARG A 1 223 ? 4.055 -12.147 -78.280 1.00 58.41 223 ARG A O 1
ATOM 1783 N N . GLN A 1 224 ? 3.446 -10.077 -77.686 1.00 52.97 224 GLN A N 1
ATOM 1784 C CA . GLN A 1 224 ? 2.023 -10.404 -77.830 1.00 52.97 224 GLN A CA 1
ATOM 1785 C C . GLN A 1 224 ? 1.667 -10.527 -79.325 1.00 52.97 224 GLN A C 1
ATOM 1787 O O . GLN A 1 224 ? 1.898 -9.570 -80.062 1.00 52.97 224 GLN A O 1
ATOM 1792 N N . PRO A 1 225 ? 1.141 -11.679 -79.784 1.00 50.44 225 PRO A N 1
ATOM 1793 C CA . PRO A 1 225 ? 0.613 -11.809 -81.132 1.00 50.44 225 PRO A CA 1
ATOM 1794 C C . PRO A 1 225 ? -0.681 -11.001 -81.274 1.00 50.44 225 PRO A C 1
ATOM 1796 O O . PRO A 1 225 ? -1.515 -10.989 -80.368 1.00 50.44 225 PRO A O 1
ATOM 1799 N N . ASP A 1 226 ? -0.803 -10.329 -82.417 1.00 46.94 226 ASP A N 1
ATOM 1800 C CA . ASP A 1 226 ? -1.979 -9.590 -82.862 1.00 46.94 226 ASP A CA 1
ATOM 1801 C C . ASP A 1 226 ? -3.210 -10.511 -82.930 1.00 46.94 226 ASP A C 1
ATOM 1803 O O . ASP A 1 226 ? -3.253 -11.428 -83.749 1.00 46.94 226 ASP A O 1
ATOM 1807 N N . ASP A 1 227 ? -4.221 -10.240 -82.101 1.00 47.47 227 ASP A N 1
ATOM 1808 C CA . ASP A 1 227 ? -5.578 -10.750 -82.303 1.00 47.47 227 ASP A CA 1
ATOM 1809 C C . ASP A 1 227 ? -6.434 -9.678 -83.007 1.00 47.47 227 ASP A C 1
ATOM 1811 O O . ASP A 1 227 ? -6.492 -8.512 -82.606 1.00 47.47 227 ASP A O 1
ATOM 1815 N N . ASP A 1 228 ? -7.069 -10.127 -84.091 1.00 43.88 228 ASP A N 1
ATOM 1816 C CA . ASP A 1 228 ? -7.787 -9.407 -85.149 1.00 43.88 228 ASP A CA 1
ATOM 1817 C C . ASP A 1 228 ? -8.880 -8.393 -84.709 1.00 43.88 228 ASP A C 1
ATOM 1819 O O . ASP A 1 228 ? -9.497 -8.514 -83.644 1.00 43.88 228 ASP A O 1
ATOM 1823 N N . PRO A 1 229 ? -9.228 -7.414 -85.578 1.00 50.50 229 PRO A N 1
ATOM 1824 C CA . PRO A 1 229 ? -10.135 -6.319 -85.274 1.00 50.50 229 PRO A CA 1
ATOM 1825 C C . PRO A 1 229 ? -11.588 -6.639 -85.655 1.00 50.50 229 PRO A C 1
ATOM 1827 O O . PRO A 1 229 ? -11.913 -6.902 -86.812 1.00 50.50 229 PRO A O 1
ATOM 1830 N N . ALA A 1 230 ? -12.526 -6.457 -84.722 1.00 40.62 230 ALA A N 1
ATOM 1831 C CA . ALA A 1 230 ? -13.934 -6.304 -85.083 1.00 40.62 230 ALA A CA 1
ATOM 1832 C C . ALA A 1 230 ? -14.726 -5.402 -84.120 1.00 40.62 230 ALA A C 1
ATOM 1834 O O . ALA A 1 230 ? -15.153 -5.812 -83.050 1.00 40.62 230 ALA A O 1
ATOM 1835 N N . LYS A 1 231 ? -15.043 -4.212 -84.653 1.00 44.97 231 LYS A N 1
ATOM 1836 C CA . LYS A 1 231 ? -16.284 -3.428 -84.478 1.00 44.97 231 LYS A CA 1
ATOM 1837 C C . LYS A 1 231 ? -16.558 -2.754 -83.120 1.00 44.97 231 LYS A C 1
ATOM 1839 O O . LYS A 1 231 ? -16.841 -3.397 -82.124 1.00 44.97 231 LYS A O 1
ATOM 1844 N N . GLY A 1 232 ? -16.770 -1.431 -83.191 1.00 38.75 232 GLY A N 1
ATOM 1845 C CA . GLY A 1 232 ? -17.929 -0.832 -82.505 1.00 38.75 232 GLY A CA 1
ATOM 1846 C C . GLY A 1 232 ? -17.734 0.479 -81.739 1.00 38.75 232 GLY A C 1
ATOM 1847 O O . GLY A 1 232 ? -17.864 0.507 -80.529 1.00 38.75 232 GLY A O 1
ATOM 1848 N N . ARG A 1 233 ? -17.504 1.576 -82.471 1.00 41.12 233 ARG A N 1
ATOM 1849 C CA . ARG A 1 233 ? -18.096 2.929 -82.316 1.00 41.12 233 ARG A CA 1
ATOM 1850 C C . ARG A 1 233 ? -18.631 3.428 -80.944 1.00 41.12 233 ARG A C 1
ATOM 1852 O O . ARG A 1 233 ? -19.633 2.933 -80.446 1.00 41.12 233 ARG A O 1
ATOM 1859 N N . ARG A 1 234 ? -18.178 4.667 -80.651 1.00 40.47 234 ARG A N 1
ATOM 1860 C CA . ARG A 1 234 ? -18.722 5.749 -79.781 1.00 40.47 234 ARG A CA 1
ATOM 1861 C C . ARG A 1 234 ? -18.469 5.536 -78.284 1.00 40.47 234 ARG A C 1
ATOM 1863 O O . ARG A 1 234 ? -18.855 4.527 -77.735 1.00 40.47 234 ARG A O 1
ATOM 1870 N N . GLY A 1 235 ? -17.902 6.461 -77.525 1.00 37.00 235 GLY A N 1
ATOM 1871 C CA . GLY A 1 235 ? -17.540 7.851 -77.752 1.00 37.00 235 GLY A CA 1
ATOM 1872 C C . GLY A 1 235 ? -17.573 8.574 -76.402 1.00 37.00 235 GLY A C 1
ATOM 1873 O O . GLY A 1 235 ? -18.262 8.142 -75.480 1.00 37.00 235 GLY A O 1
ATOM 1874 N N . THR A 1 236 ? -16.914 9.730 -76.361 1.00 42.06 236 THR A N 1
ATOM 1875 C CA . THR A 1 236 ? -17.098 10.853 -75.420 1.00 42.06 236 THR A CA 1
ATOM 1876 C C . THR A 1 236 ? -16.009 11.061 -74.358 1.00 42.06 236 THR A C 1
ATOM 1878 O O . THR A 1 236 ? -15.908 10.382 -73.343 1.00 42.06 236 THR A O 1
ATOM 1881 N N . GLN A 1 237 ? -15.237 12.111 -74.648 1.00 46.97 237 GLN A N 1
ATOM 1882 C CA . GLN A 1 237 ? -14.406 12.971 -73.806 1.00 46.97 237 GLN A CA 1
ATOM 1883 C C . GLN A 1 237 ? -14.812 13.097 -72.328 1.00 46.97 237 GLN A C 1
ATOM 1885 O O . GLN A 1 237 ? -15.964 13.405 -72.029 1.00 46.97 237 GLN A O 1
ATOM 1890 N N . ARG A 1 238 ? -13.805 13.165 -71.438 1.00 44.03 238 ARG A N 1
ATOM 1891 C CA . ARG A 1 238 ? -13.756 14.222 -70.407 1.00 44.03 238 ARG A CA 1
ATOM 1892 C C . ARG A 1 238 ? -12.359 14.453 -69.808 1.00 44.03 238 ARG A C 1
ATOM 1894 O O . ARG A 1 238 ? -11.897 13.739 -68.933 1.00 44.03 238 ARG A O 1
ATOM 1901 N N . ARG A 1 239 ? -11.742 15.527 -70.307 1.00 45.62 239 ARG A N 1
ATOM 1902 C CA . ARG A 1 239 ? -11.111 16.648 -69.586 1.00 45.62 239 ARG A CA 1
ATOM 1903 C C . ARG A 1 239 ? -10.377 16.337 -68.266 1.00 45.62 239 ARG A C 1
ATOM 1905 O O . ARG A 1 239 ? -10.979 16.185 -67.208 1.00 45.62 239 ARG A O 1
ATOM 1912 N N . SER A 1 240 ? -9.056 16.434 -68.363 1.00 45.44 240 SER A N 1
ATOM 1913 C CA . SER A 1 240 ? -8.079 16.677 -67.300 1.00 45.44 240 SER A CA 1
ATOM 1914 C C . SER A 1 240 ? -8.529 17.717 -66.261 1.00 45.44 240 SER A C 1
ATOM 1916 O O . SER A 1 240 ? -8.879 18.847 -66.613 1.00 45.44 240 SER A O 1
ATOM 1918 N N . LYS A 1 241 ? -8.416 17.370 -64.975 1.00 48.69 241 LYS A N 1
ATOM 1919 C CA . LYS A 1 241 ? -8.307 18.326 -63.865 1.00 48.69 241 LYS A CA 1
ATOM 1920 C C . LYS A 1 241 ? -7.038 18.008 -63.078 1.00 48.69 241 LYS A C 1
ATOM 1922 O O . LYS A 1 241 ? -6.950 16.959 -62.452 1.00 48.69 241 LYS A O 1
ATOM 1927 N N . GLN A 1 242 ? -6.071 18.919 -63.143 1.00 53.38 242 GLN A N 1
ATOM 1928 C CA . GLN A 1 242 ? -4.968 18.999 -62.189 1.00 53.38 242 GLN A CA 1
ATOM 1929 C C . GLN A 1 242 ? -5.417 19.722 -60.899 1.00 53.38 242 GLN A C 1
ATOM 1931 O O . GLN A 1 242 ? -6.449 20.402 -60.916 1.00 53.38 242 GLN A O 1
ATOM 1936 N N . PRO A 1 243 ? -4.686 19.545 -59.782 1.00 49.19 243 PRO A N 1
ATOM 1937 C CA . PRO A 1 243 ? -5.141 19.882 -58.437 1.00 49.19 243 PRO A CA 1
ATOM 1938 C C . PRO A 1 243 ? -4.785 21.319 -58.023 1.00 49.19 243 PRO A C 1
ATOM 1940 O O . PRO A 1 243 ? -3.737 21.843 -58.391 1.00 49.19 243 PRO A O 1
ATOM 1943 N N . HIS A 1 244 ? -5.653 21.940 -57.218 1.00 60.38 244 HIS A N 1
ATOM 1944 C CA . HIS A 1 244 ? -5.414 23.239 -56.577 1.00 60.38 244 HIS A CA 1
ATOM 1945 C C . HIS A 1 244 ? -4.798 23.064 -55.169 1.00 60.38 244 HIS A C 1
ATOM 1947 O O . HIS A 1 244 ? -5.223 22.159 -54.447 1.00 60.38 244 HIS A O 1
ATOM 1953 N N . PRO A 1 245 ? -3.859 23.937 -54.747 1.00 61.94 245 PRO A N 1
ATOM 1954 C CA . PRO A 1 245 ? -3.323 23.996 -53.382 1.00 61.94 245 PRO A CA 1
ATOM 1955 C C . PRO A 1 245 ? -4.203 24.837 -52.420 1.00 61.94 245 PRO A C 1
ATOM 1957 O O . PRO A 1 245 ? -5.118 25.530 -52.877 1.00 61.94 245 PRO A O 1
ATOM 1960 N N . PRO A 1 246 ? -3.956 24.771 -51.091 1.00 59.00 246 PRO A N 1
ATOM 1961 C CA . PRO A 1 246 ? -4.916 25.158 -50.056 1.00 59.00 246 PRO A CA 1
ATOM 1962 C C . PRO A 1 246 ? -4.816 26.635 -49.639 1.00 59.00 246 PRO A C 1
ATOM 1964 O O . PRO A 1 246 ? -3.775 27.271 -49.795 1.00 59.00 246 PRO A O 1
ATOM 1967 N N . GLN A 1 247 ? -5.885 27.150 -49.020 1.00 60.41 247 GLN A N 1
ATOM 1968 C CA . GLN A 1 247 ? -5.867 28.396 -48.244 1.00 60.41 247 GLN A CA 1
ATOM 1969 C C . GLN A 1 247 ? -6.447 28.201 -46.829 1.00 60.41 247 GLN A C 1
ATOM 1971 O O . GLN A 1 247 ? -7.260 27.293 -46.634 1.00 60.41 247 GLN A O 1
ATOM 1976 N N . PRO A 1 248 ? -6.034 29.025 -45.840 1.00 58.50 248 PRO A N 1
ATOM 1977 C CA . PRO A 1 248 ? -6.298 28.781 -44.427 1.00 58.50 248 PRO A CA 1
ATOM 1978 C C . PRO A 1 248 ? -7.410 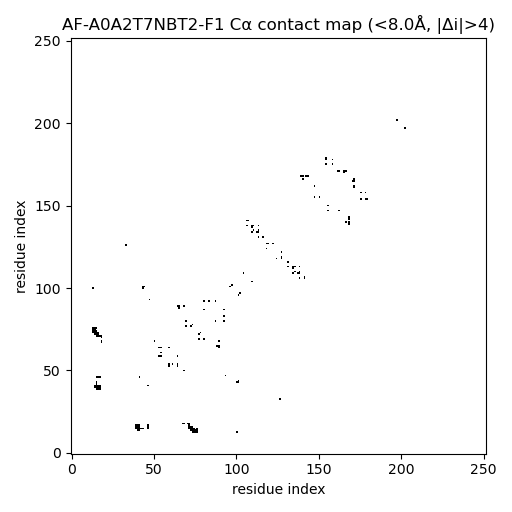29.652 -43.806 1.00 58.50 248 PRO A C 1
ATOM 1980 O O . PRO A 1 248 ? -7.776 30.706 -44.318 1.00 58.50 248 PRO A O 1
ATOM 1983 N N . ALA A 1 249 ? -7.783 29.214 -42.596 1.00 45.84 249 ALA A N 1
ATOM 1984 C CA . ALA A 1 249 ? -8.349 29.942 -41.454 1.00 45.84 249 ALA A CA 1
ATOM 1985 C C . ALA A 1 249 ? -9.859 30.247 -41.418 1.00 45.84 249 ALA A C 1
ATOM 1987 O O . ALA A 1 249 ? -10.377 31.063 -42.174 1.00 45.84 249 ALA A O 1
ATOM 1988 N N . ARG A 1 250 ? -10.518 29.746 -40.360 1.00 45.97 250 ARG A N 1
ATOM 1989 C CA . ARG A 1 250 ? -11.149 30.625 -39.360 1.00 45.97 250 ARG A CA 1
ATOM 1990 C C . ARG A 1 250 ? -11.486 29.887 -38.065 1.00 45.97 250 ARG A C 1
ATOM 1992 O O . ARG A 1 250 ? -12.247 28.927 -38.045 1.00 45.97 250 ARG A O 1
ATOM 1999 N N . THR A 1 251 ? -10.891 30.401 -37.000 1.00 53.38 251 THR A N 1
ATOM 2000 C CA . THR A 1 251 ? -11.266 30.258 -35.598 1.00 53.38 251 THR A CA 1
ATOM 2001 C C . THR A 1 251 ? -12.687 30.761 -35.353 1.00 53.38 251 THR A C 1
ATOM 2003 O O . THR A 1 251 ? -13.110 31.771 -35.924 1.00 53.38 251 THR A O 1
ATOM 2006 N N . ARG A 1 252 ? -13.391 30.078 -34.453 1.00 59.00 252 ARG A N 1
ATOM 2007 C CA . ARG A 1 252 ? -14.502 30.624 -33.683 1.00 59.00 252 ARG A CA 1
ATOM 2008 C C . ARG A 1 252 ? -14.436 30.062 -32.275 1.00 59.00 252 ARG A C 1
ATOM 2010 O O . ARG A 1 252 ? -14.060 28.875 -32.164 1.00 59.00 252 ARG A O 1
#